Protein AF-A0A919PGX0-F1 (afdb_monomer_lite)

pLDDT: mean 88.22, std 12.88, range [25.83, 98.38]

Structure (mmCIF, N/CA/C/O backbone):
data_AF-A0A919PGX0-F1
#
_entry.id   AF-A0A919PGX0-F1
#
loop_
_atom_site.group_PDB
_atom_site.id
_atom_site.type_symbol
_atom_site.label_atom_id
_atom_site.label_alt_id
_atom_site.label_comp_id
_atom_site.label_asym_id
_atom_site.label_entity_id
_atom_site.label_seq_id
_atom_site.pdbx_PDB_ins_code
_atom_site.Cartn_x
_atom_site.Cartn_y
_atom_site.Cartn_z
_atom_site.occupancy
_atom_site.B_iso_or_equiv
_atom_site.auth_seq_id
_atom_site.auth_comp_id
_atom_site.auth_asym_id
_atom_site.auth_atom_id
_atom_site.pdbx_PDB_model_num
ATOM 1 N N . MET A 1 1 ? -32.529 -0.484 -15.963 1.00 31.83 1 MET A N 1
ATOM 2 C CA . MET A 1 1 ? -31.377 -0.863 -16.805 1.00 31.83 1 MET A CA 1
ATOM 3 C C . MET A 1 1 ? -30.177 -0.976 -15.888 1.00 31.83 1 MET A C 1
ATOM 5 O O . MET A 1 1 ? -29.692 0.028 -15.389 1.00 31.83 1 MET A O 1
ATOM 9 N N . THR A 1 2 ? -29.833 -2.206 -15.532 1.00 25.83 2 THR A N 1
ATOM 10 C CA . THR A 1 2 ? -28.800 -2.565 -14.558 1.00 25.83 2 THR A CA 1
ATOM 11 C C . THR A 1 2 ? -27.421 -2.481 -15.206 1.00 25.83 2 THR A C 1
ATOM 13 O O . THR A 1 2 ? -27.105 -3.252 -16.105 1.00 25.83 2 THR A O 1
ATOM 16 N N . SER A 1 3 ? -26.610 -1.529 -14.748 1.00 29.03 3 SER A N 1
ATOM 17 C CA . SER A 1 3 ? -25.175 -1.449 -15.028 1.00 29.03 3 SER A CA 1
ATOM 18 C C . SER A 1 3 ? -24.449 -2.485 -14.161 1.00 29.03 3 SER A C 1
ATOM 20 O O . SER A 1 3 ? -24.022 -2.181 -13.050 1.00 29.03 3 SER A O 1
ATOM 22 N N . THR A 1 4 ? -24.362 -3.726 -14.640 1.00 32.69 4 THR A N 1
ATOM 23 C CA . THR A 1 4 ? -23.715 -4.859 -13.948 1.00 32.69 4 THR A CA 1
ATOM 24 C C . THR A 1 4 ? -22.540 -5.416 -14.750 1.00 32.69 4 THR A C 1
ATOM 26 O O . THR A 1 4 ? -22.470 -6.610 -15.015 1.00 32.69 4 THR A O 1
ATOM 29 N N . GLY A 1 5 ? -21.607 -4.558 -15.150 1.00 30.83 5 GLY A N 1
ATOM 30 C CA . GLY A 1 5 ? -20.328 -4.984 -15.715 1.00 30.83 5 GLY A CA 1
ATOM 31 C C . GLY A 1 5 ? -19.249 -4.006 -15.279 1.00 30.83 5 GLY A C 1
ATOM 32 O O . GLY A 1 5 ? -19.377 -2.830 -15.593 1.00 30.83 5 GLY A O 1
ATOM 33 N N . ASN A 1 6 ? -18.263 -4.495 -14.516 1.00 30.14 6 ASN A N 1
ATOM 34 C CA . ASN A 1 6 ? -17.008 -3.854 -14.055 1.00 30.14 6 ASN A CA 1
ATOM 35 C C . ASN A 1 6 ? -16.805 -3.732 -12.532 1.00 30.14 6 ASN A C 1
ATOM 37 O O . ASN A 1 6 ? -15.704 -3.393 -12.110 1.00 30.14 6 ASN A O 1
ATOM 41 N N . LEU A 1 7 ? -17.787 -4.050 -11.677 1.00 36.88 7 LEU A N 1
ATOM 42 C CA . LEU A 1 7 ? -17.619 -3.884 -10.218 1.00 36.88 7 LEU A CA 1
ATOM 43 C C . LEU A 1 7 ? -16.937 -5.063 -9.489 1.00 36.88 7 LEU A C 1
ATOM 45 O O . LEU A 1 7 ? -16.476 -4.870 -8.369 1.00 36.88 7 LEU A O 1
ATOM 49 N N . GLN A 1 8 ? -16.822 -6.256 -10.090 1.00 38.72 8 GLN A N 1
ATOM 50 C CA . GLN A 1 8 ? -16.279 -7.441 -9.393 1.00 38.72 8 GLN A CA 1
ATOM 51 C C . GLN A 1 8 ? -14.743 -7.548 -9.393 1.00 38.72 8 GLN A C 1
ATOM 53 O O . GLN A 1 8 ? -14.177 -8.001 -8.402 1.00 38.72 8 GLN A O 1
ATOM 58 N N . ALA A 1 9 ? -14.036 -7.032 -10.406 1.00 37.19 9 ALA A N 1
ATOM 59 C CA . ALA A 1 9 ? -12.563 -7.069 -10.435 1.00 37.19 9 ALA A CA 1
ATOM 60 C C . ALA A 1 9 ? -11.899 -6.249 -9.298 1.00 37.19 9 ALA A C 1
ATOM 62 O O . ALA A 1 9 ? -10.735 -6.476 -8.944 1.00 37.19 9 ALA A O 1
ATOM 63 N N . ASN A 1 10 ? -12.663 -5.339 -8.681 1.00 49.38 10 ASN A N 1
ATOM 64 C CA . ASN A 1 10 ? -12.258 -4.459 -7.580 1.00 49.38 10 ASN A CA 1
ATOM 65 C C . ASN A 1 10 ? -12.916 -4.814 -6.242 1.00 49.38 10 ASN A C 1
ATOM 67 O O . ASN A 1 10 ? -12.971 -3.982 -5.337 1.00 49.38 10 ASN A O 1
ATOM 71 N N . ASP A 1 11 ? -13.418 -6.037 -6.096 1.00 54.59 11 ASP A N 1
ATOM 72 C CA . ASP A 1 11 ? -13.902 -6.490 -4.805 1.00 54.59 11 ASP A CA 1
ATOM 73 C C . ASP A 1 11 ? -12.719 -6.851 -3.888 1.00 54.59 11 ASP A C 1
ATOM 75 O O . ASP A 1 11 ? -11.957 -7.786 -4.153 1.00 54.59 11 ASP A O 1
ATOM 79 N N . TYR A 1 12 ? -12.520 -6.048 -2.841 1.00 60.78 12 TYR A N 1
ATOM 80 C CA . TYR A 1 12 ? -11.488 -6.228 -1.807 1.00 60.78 12 TYR A CA 1
ATOM 81 C C . TYR A 1 12 ? -12.102 -6.561 -0.445 1.00 60.78 12 TYR A C 1
ATOM 83 O O . TYR A 1 12 ? -11.511 -6.307 0.605 1.00 60.78 12 TYR A O 1
ATOM 91 N N . ARG A 1 13 ? -13.327 -7.099 -0.448 1.00 60.03 13 ARG A N 1
ATOM 92 C CA . ARG A 1 13 ? -14.057 -7.452 0.773 1.00 60.03 13 ARG A CA 1
ATOM 93 C C . ARG A 1 13 ? -13.411 -8.580 1.573 1.00 60.03 13 ARG A C 1
ATOM 95 O O . ARG A 1 13 ? -13.705 -8.701 2.757 1.00 60.03 13 ARG A O 1
ATOM 102 N N . TYR A 1 14 ? -12.564 -9.391 0.944 1.00 66.12 14 TYR A N 1
ATOM 103 C CA . TYR A 1 14 ? -11.980 -10.592 1.531 1.00 66.12 14 TYR A CA 1
ATOM 104 C C . TYR A 1 14 ? -10.540 -10.814 1.063 1.00 66.12 14 TYR A C 1
ATOM 106 O O . TYR A 1 14 ? -10.094 -10.268 0.049 1.00 66.12 14 TYR A O 1
ATOM 114 N N . LYS A 1 15 ? -9.800 -11.621 1.833 1.00 75.75 15 LYS A N 1
ATOM 115 C CA . LYS A 1 15 ? -8.461 -12.068 1.453 1.00 75.75 15 LYS A CA 1
ATOM 116 C C . LYS A 1 15 ? -8.641 -13.019 0.281 1.00 75.75 15 LYS A C 1
ATOM 118 O O . LYS A 1 15 ? -9.359 -14.006 0.419 1.00 75.75 15 LYS A O 1
ATOM 123 N N . ARG A 1 16 ? -8.037 -12.686 -0.857 1.00 77.69 16 ARG A N 1
ATOM 124 C CA . ARG A 1 16 ? -8.241 -13.444 -2.092 1.00 77.69 16 ARG A CA 1
ATOM 125 C C . ARG A 1 16 ? -7.655 -14.839 -1.986 1.00 77.69 16 ARG A C 1
ATOM 127 O O . ARG A 1 16 ? -6.567 -15.019 -1.431 1.00 77.69 16 ARG A O 1
ATOM 134 N N . ASP A 1 17 ? -8.382 -15.798 -2.538 1.00 80.88 17 ASP A N 1
ATOM 135 C CA . ASP A 1 17 ? -7.877 -17.150 -2.702 1.00 80.88 17 ASP A CA 1
ATOM 136 C C . ASP A 1 17 ? -6.850 -17.157 -3.838 1.00 80.88 17 ASP A C 1
ATOM 138 O O . ASP A 1 17 ? -6.977 -16.446 -4.836 1.00 80.88 17 ASP A O 1
ATOM 142 N N . ILE A 1 18 ? -5.813 -17.976 -3.701 1.00 82.00 18 ILE A N 1
ATOM 143 C CA . ILE A 1 18 ? -4.753 -18.110 -4.705 1.00 82.00 18 ILE A CA 1
ATOM 144 C C . ILE A 1 18 ? -5.340 -18.512 -6.066 1.00 82.00 18 ILE A C 1
ATOM 146 O O . ILE A 1 18 ? -4.848 -18.073 -7.104 1.00 82.00 18 ILE A O 1
ATOM 150 N N . SER A 1 19 ? -6.420 -19.298 -6.075 1.00 83.25 19 SER A N 1
ATOM 151 C CA . SER A 1 19 ? -7.135 -19.718 -7.286 1.00 83.25 19 SER A CA 1
ATOM 152 C C . SER A 1 19 ? -7.795 -18.568 -8.065 1.00 83.25 19 SER A C 1
ATOM 154 O O . SER A 1 19 ? -8.061 -18.711 -9.265 1.00 83.25 19 SER A O 1
ATOM 156 N N . GLU A 1 20 ? -8.012 -17.417 -7.423 1.00 85.81 20 GLU A N 1
ATOM 157 C CA . GLU A 1 20 ? -8.546 -16.194 -8.038 1.00 85.81 20 GLU A CA 1
ATOM 158 C C . GLU A 1 20 ? -7.449 -15.346 -8.703 1.00 85.81 20 GLU A C 1
ATOM 160 O O . GLU A 1 20 ? -7.749 -14.365 -9.392 1.00 85.81 20 GLU A O 1
ATOM 165 N N . LEU A 1 21 ? -6.174 -15.702 -8.507 1.00 89.44 21 LEU A N 1
ATOM 166 C CA . LEU A 1 21 ? -5.031 -14.912 -8.948 1.00 89.44 21 LEU A CA 1
ATOM 167 C C . LEU A 1 21 ? -4.332 -15.560 -10.148 1.00 89.44 21 LEU A C 1
ATOM 169 O O . LEU A 1 21 ? -3.995 -16.744 -10.150 1.00 89.44 21 LEU A O 1
ATOM 173 N N . ARG A 1 22 ? -4.061 -14.761 -11.182 1.00 92.06 22 ARG A N 1
ATOM 174 C CA . ARG A 1 22 ? -3.218 -15.145 -12.321 1.00 92.06 22 ARG A CA 1
ATOM 175 C C . ARG A 1 22 ? -2.069 -14.170 -12.439 1.00 92.06 22 ARG A C 1
ATOM 177 O O . ARG A 1 22 ? -2.285 -12.964 -12.484 1.00 92.06 22 ARG A O 1
ATOM 184 N N . TYR A 1 23 ? -0.863 -14.702 -12.548 1.00 95.31 23 TYR A N 1
ATOM 185 C CA . TYR A 1 23 ? 0.336 -13.897 -12.693 1.00 95.31 23 TYR A CA 1
ATOM 186 C C . TYR A 1 23 ? 1.000 -14.232 -14.013 1.00 95.31 23 TYR A C 1
ATOM 188 O O . TYR A 1 23 ? 1.214 -15.405 -14.337 1.00 95.31 23 TYR A O 1
ATOM 196 N N . PHE A 1 24 ? 1.385 -13.186 -14.725 1.00 97.44 24 PHE A N 1
ATOM 197 C CA . PHE A 1 24 ? 2.176 -13.282 -15.933 1.00 97.44 24 PHE A CA 1
ATOM 198 C C . PHE A 1 24 ? 3.424 -12.420 -15.839 1.00 97.44 24 PHE A C 1
ATOM 200 O O . PHE A 1 24 ? 3.463 -11.426 -15.109 1.00 97.44 24 PHE A O 1
ATOM 207 N N . TYR A 1 25 ? 4.429 -12.777 -16.629 1.00 97.94 25 TYR A N 1
ATOM 208 C CA . TYR A 1 25 ? 5.495 -11.854 -16.981 1.00 97.94 25 TYR A CA 1
ATOM 209 C C . TYR A 1 25 ? 5.671 -11.764 -18.488 1.00 97.94 25 TYR A C 1
ATOM 211 O O . TYR A 1 25 ? 5.549 -12.762 -19.196 1.00 97.94 25 TYR A O 1
ATOM 219 N N . VAL A 1 26 ? 6.005 -10.566 -18.953 1.00 98.38 26 VAL A N 1
ATOM 220 C CA . VAL A 1 26 ? 6.315 -10.268 -20.348 1.00 98.38 26 VAL A CA 1
ATOM 221 C C . VAL A 1 26 ? 7.691 -9.621 -20.389 1.00 98.38 26 VAL A C 1
ATOM 223 O O . VAL A 1 26 ? 7.923 -8.594 -19.750 1.00 98.38 26 VAL A O 1
ATOM 226 N N . LEU A 1 27 ? 8.606 -10.214 -21.153 1.00 98.06 27 LEU A N 1
ATOM 227 C CA . LEU A 1 27 ? 9.920 -9.626 -21.386 1.00 98.06 27 LEU A CA 1
ATOM 228 C C . LEU A 1 27 ? 9.863 -8.676 -22.577 1.00 98.06 27 LEU A C 1
ATOM 230 O O . LEU A 1 27 ? 9.416 -9.076 -23.650 1.00 98.06 27 LEU A O 1
ATOM 234 N N . ASN A 1 28 ? 10.349 -7.445 -22.405 1.00 97.06 28 ASN A N 1
ATOM 235 C CA . ASN A 1 28 ? 10.440 -6.495 -23.512 1.00 97.06 28 ASN A CA 1
ATOM 236 C C . ASN A 1 28 ? 11.477 -7.001 -24.542 1.00 97.06 28 ASN A C 1
ATOM 238 O O . ASN A 1 28 ? 12.668 -7.072 -24.214 1.00 97.06 28 ASN A O 1
ATOM 242 N N . PRO A 1 29 ? 11.085 -7.338 -25.785 1.00 95.31 29 PRO A N 1
ATOM 243 C CA . PRO A 1 29 ? 12.020 -7.855 -26.783 1.00 95.31 29 PRO A CA 1
ATOM 244 C C . PRO A 1 29 ? 13.051 -6.812 -27.240 1.00 95.31 29 PRO A C 1
ATOM 246 O O . PRO A 1 29 ? 14.134 -7.189 -27.683 1.00 95.31 29 PRO A O 1
ATOM 249 N N . ALA A 1 30 ? 12.747 -5.516 -27.116 1.00 93.94 30 ALA A N 1
ATOM 250 C CA . ALA A 1 30 ? 13.658 -4.430 -27.475 1.00 93.94 30 ALA A CA 1
ATOM 251 C C . ALA A 1 30 ? 14.706 -4.142 -26.388 1.00 93.94 30 ALA A C 1
ATOM 253 O O . ALA A 1 30 ? 15.673 -3.420 -26.631 1.00 93.94 30 ALA A O 1
ATOM 254 N N . SER A 1 31 ? 14.528 -4.689 -25.183 1.00 94.56 31 SER A N 1
ATOM 255 C CA . SER A 1 31 ? 15.415 -4.396 -24.065 1.00 94.56 31 SER A CA 1
ATOM 256 C C . SER A 1 31 ? 16.625 -5.333 -24.037 1.00 94.56 31 SER A C 1
ATOM 258 O O . SER A 1 31 ? 16.461 -6.554 -23.928 1.00 94.56 31 SER A O 1
ATOM 260 N N . PRO A 1 32 ? 17.863 -4.799 -24.032 1.00 93.75 32 PRO A N 1
ATOM 261 C CA . PRO A 1 32 ? 19.069 -5.623 -23.941 1.00 93.75 32 PRO A CA 1
ATOM 262 C C . PRO A 1 32 ? 19.216 -6.300 -22.567 1.00 93.75 32 PRO A C 1
ATOM 264 O O . PRO A 1 32 ? 20.024 -7.214 -22.402 1.00 93.75 32 PRO A O 1
ATOM 267 N N . HIS A 1 33 ? 18.427 -5.881 -21.573 1.00 95.38 33 HIS A N 1
ATOM 268 C CA . HIS A 1 33 ? 18.510 -6.362 -20.196 1.00 95.38 33 HIS A CA 1
ATOM 269 C C . HIS A 1 33 ? 17.488 -7.464 -19.868 1.00 95.38 33 HIS A C 1
ATOM 271 O O . HIS A 1 33 ? 17.518 -8.006 -18.763 1.00 95.38 33 HIS A O 1
ATOM 277 N N . SER A 1 34 ? 16.625 -7.857 -20.812 1.00 95.44 34 SER A N 1
ATOM 278 C CA . SER A 1 34 ? 15.526 -8.810 -20.578 1.00 95.44 34 SER A CA 1
ATOM 279 C C . SER A 1 34 ? 15.962 -10.157 -20.013 1.00 95.44 34 SER A C 1
ATOM 281 O O . SER A 1 34 ? 15.404 -10.628 -19.022 1.00 95.44 34 SER A O 1
ATOM 283 N N . GLY A 1 35 ? 17.005 -10.768 -20.582 1.00 95.56 35 GLY A N 1
ATOM 284 C CA . GLY A 1 35 ? 17.501 -12.056 -20.090 1.00 95.56 35 GLY A CA 1
ATOM 285 C C . GLY A 1 35 ? 18.073 -11.980 -18.671 1.00 95.56 35 GLY A C 1
ATOM 286 O O . GLY A 1 35 ? 17.979 -12.946 -17.916 1.00 95.56 35 GLY A O 1
ATOM 287 N N . TRP A 1 36 ? 18.661 -10.842 -18.298 1.00 95.44 36 TRP A N 1
ATOM 288 C CA . TRP A 1 36 ? 19.176 -10.614 -16.950 1.00 95.44 36 TRP A CA 1
ATOM 289 C C . TRP A 1 36 ? 18.045 -10.351 -15.955 1.00 95.44 36 TRP A C 1
ATOM 291 O O . TRP A 1 36 ? 17.977 -11.039 -14.940 1.00 95.44 36 TRP A O 1
ATOM 301 N N . ALA A 1 37 ? 17.129 -9.433 -16.269 1.00 95.31 37 ALA A N 1
ATOM 302 C CA . ALA A 1 37 ? 16.007 -9.105 -15.394 1.00 95.31 37 ALA A CA 1
ATOM 303 C C . ALA A 1 37 ? 15.131 -10.334 -15.128 1.00 95.31 37 ALA A C 1
ATOM 305 O O . ALA A 1 37 ? 14.659 -10.519 -14.007 1.00 95.31 37 ALA A O 1
ATOM 306 N N . LEU A 1 38 ? 14.985 -11.231 -16.114 1.00 97.12 38 LEU A N 1
ATOM 307 C CA . LEU A 1 38 ? 14.336 -12.520 -15.895 1.00 97.12 38 LEU A CA 1
ATOM 308 C C . LEU A 1 38 ? 14.983 -13.296 -14.736 1.00 97.12 38 LEU A C 1
ATOM 310 O O . LEU A 1 38 ? 14.277 -13.774 -13.853 1.00 97.12 38 LEU A O 1
ATOM 314 N N . ARG A 1 39 ? 16.313 -13.431 -14.741 1.00 97.00 39 ARG A N 1
ATOM 315 C CA . ARG A 1 39 ? 17.053 -14.263 -13.778 1.00 97.00 39 ARG A CA 1
ATOM 316 C C . ARG A 1 39 ? 17.213 -13.616 -12.407 1.00 97.00 39 ARG A C 1
ATOM 318 O O . ARG A 1 39 ? 17.105 -14.324 -11.409 1.00 97.00 39 ARG A O 1
ATOM 325 N N . GLU A 1 40 ? 17.460 -12.309 -12.368 1.00 95.69 40 GLU A N 1
ATOM 326 C CA . GLU A 1 40 ? 17.861 -11.598 -11.144 1.00 95.69 40 GLU A CA 1
ATOM 327 C C . GLU A 1 40 ? 16.723 -10.812 -10.477 1.00 95.69 40 GLU A C 1
ATOM 329 O O . GLU A 1 40 ? 16.809 -10.511 -9.290 1.00 95.69 40 GLU A O 1
ATOM 334 N N . ILE A 1 41 ? 15.642 -10.499 -11.200 1.00 95.38 41 ILE A N 1
ATOM 335 C CA . ILE A 1 41 ? 14.517 -9.707 -10.672 1.00 95.38 41 ILE A CA 1
ATOM 336 C C . ILE A 1 41 ? 13.230 -10.536 -10.665 1.00 95.38 41 ILE A C 1
ATOM 338 O O . ILE A 1 41 ? 12.640 -10.789 -9.617 1.00 95.38 41 ILE A O 1
ATOM 342 N N . ILE A 1 42 ? 12.805 -10.999 -11.839 1.00 96.06 42 ILE A N 1
ATOM 343 C CA . ILE A 1 42 ? 11.487 -11.605 -12.056 1.00 96.06 42 ILE A CA 1
ATOM 344 C C . ILE A 1 42 ? 11.401 -12.992 -11.401 1.00 96.06 42 ILE A C 1
ATOM 346 O O . ILE A 1 42 ? 10.545 -13.235 -10.551 1.00 96.06 42 ILE A O 1
ATOM 350 N N . GLN A 1 43 ? 12.302 -13.916 -11.750 1.00 96.31 43 GLN A N 1
ATOM 351 C CA . GLN A 1 43 ? 12.275 -15.278 -11.209 1.00 96.31 43 GLN A CA 1
ATOM 352 C C . GLN A 1 43 ? 12.472 -15.340 -9.685 1.00 96.31 43 GLN A C 1
ATOM 354 O O . GLN A 1 43 ? 11.759 -16.119 -9.050 1.00 96.31 43 GLN A O 1
ATOM 359 N N . PRO A 1 44 ? 13.389 -14.575 -9.056 1.00 97.00 44 PRO A N 1
ATOM 360 C CA . PRO A 1 44 ? 13.509 -14.570 -7.601 1.00 97.00 44 PRO A CA 1
ATOM 361 C C . PRO A 1 44 ? 12.241 -14.060 -6.908 1.00 97.00 44 PRO A C 1
ATOM 363 O O . PRO A 1 44 ? 11.785 -14.706 -5.965 1.00 97.00 44 PRO A O 1
ATOM 366 N N . ALA A 1 45 ? 11.617 -12.990 -7.418 1.00 94.75 45 ALA A N 1
ATOM 367 C CA . ALA A 1 45 ? 10.347 -12.487 -6.892 1.00 94.75 45 ALA A CA 1
ATOM 368 C C . ALA A 1 45 ? 9.246 -13.553 -6.956 1.00 94.75 45 ALA A C 1
ATOM 370 O O . ALA A 1 45 ? 8.509 -13.762 -5.993 1.00 94.75 45 ALA A O 1
ATOM 371 N N . PHE A 1 46 ? 9.168 -14.286 -8.068 1.00 94.25 46 PHE A N 1
ATOM 372 C CA . PHE A 1 46 ? 8.165 -15.335 -8.252 1.00 94.25 46 PHE A CA 1
ATOM 373 C C . PHE A 1 46 ? 8.440 -16.578 -7.411 1.00 94.25 46 PHE A C 1
ATOM 375 O O . PHE A 1 46 ? 7.496 -17.189 -6.917 1.00 94.25 46 PHE A O 1
ATOM 382 N N . ARG A 1 47 ? 9.711 -16.932 -7.181 1.00 95.38 47 ARG A N 1
ATOM 383 C CA . ARG A 1 47 ? 10.069 -17.986 -6.219 1.00 95.38 47 ARG A CA 1
ATOM 384 C C . ARG A 1 47 ? 9.620 -17.622 -4.807 1.00 95.38 47 ARG A C 1
ATOM 386 O O . ARG A 1 47 ? 9.081 -18.485 -4.122 1.00 95.38 47 ARG A O 1
ATOM 393 N N . ALA A 1 48 ? 9.800 -16.366 -4.394 1.00 91.69 48 ALA A N 1
ATOM 394 C CA . ALA A 1 48 ? 9.323 -15.887 -3.099 1.00 91.69 48 ALA A CA 1
ATOM 395 C C . ALA A 1 48 ? 7.785 -15.924 -3.008 1.00 91.69 48 ALA A C 1
ATOM 397 O O . ALA A 1 48 ? 7.248 -16.485 -2.056 1.00 91.69 48 ALA A O 1
ATOM 398 N N . LEU A 1 49 ? 7.074 -15.429 -4.032 1.00 90.19 49 LEU A N 1
ATOM 399 C CA . LEU A 1 49 ? 5.606 -15.505 -4.103 1.00 90.19 49 LEU A CA 1
ATOM 400 C C . LEU A 1 49 ? 5.086 -16.945 -4.045 1.00 90.19 49 LEU A C 1
ATOM 402 O O . LEU A 1 49 ? 4.106 -17.219 -3.358 1.00 90.19 49 LEU A O 1
ATOM 406 N N . HIS A 1 50 ? 5.739 -17.871 -4.745 1.00 91.25 50 HIS A N 1
ATOM 407 C CA . HIS A 1 50 ? 5.366 -19.280 -4.714 1.00 91.25 50 HIS A CA 1
ATOM 408 C C . HIS A 1 50 ? 5.607 -19.906 -3.337 1.00 91.25 50 HIS A C 1
ATOM 410 O O . HIS A 1 50 ? 4.751 -20.626 -2.833 1.00 91.25 50 HIS A O 1
ATOM 416 N N . ALA A 1 51 ? 6.752 -19.620 -2.715 1.00 89.25 51 ALA A N 1
ATOM 417 C CA . ALA A 1 51 ? 7.095 -20.166 -1.406 1.00 89.25 51 ALA A CA 1
ATOM 418 C C . ALA A 1 51 ? 6.151 -19.676 -0.295 1.00 89.25 51 ALA A C 1
ATOM 420 O O . ALA A 1 51 ? 5.803 -20.458 0.585 1.00 89.25 51 ALA A O 1
ATOM 421 N N . GLU A 1 52 ? 5.737 -18.405 -0.334 1.00 86.06 52 GLU A N 1
ATOM 422 C CA . GLU A 1 52 ? 4.905 -17.803 0.718 1.00 86.06 52 GLU A CA 1
ATOM 423 C C . GLU A 1 52 ? 3.399 -17.965 0.455 1.00 86.06 52 GLU A C 1
ATOM 425 O O . GLU A 1 52 ? 2.633 -18.202 1.387 1.00 86.06 52 GLU A O 1
ATOM 430 N N . TYR A 1 53 ? 2.971 -17.885 -0.808 1.00 84.88 53 TYR A N 1
ATOM 431 C CA . TYR A 1 53 ? 1.555 -17.846 -1.186 1.00 84.88 53 TYR A CA 1
ATOM 432 C C . TYR A 1 53 ? 1.151 -18.933 -2.181 1.00 84.88 53 TYR A C 1
ATOM 434 O O . TYR A 1 53 ? 0.042 -18.886 -2.687 1.00 84.88 53 TYR A O 1
ATOM 442 N N . GLY A 1 54 ? 2.016 -19.878 -2.554 1.00 87.94 54 GLY A N 1
ATOM 443 C CA . GLY A 1 54 ? 1.670 -20.924 -3.530 1.00 87.94 54 GLY A CA 1
ATOM 444 C C . GLY A 1 54 ? 1.343 -20.405 -4.938 1.00 87.94 54 GLY A C 1
ATOM 445 O O . GLY A 1 54 ? 0.860 -21.162 -5.778 1.00 87.94 54 GLY A O 1
ATOM 446 N N . VAL A 1 55 ? 1.608 -19.126 -5.219 1.00 88.94 55 VAL A N 1
ATOM 447 C CA . VAL A 1 55 ? 1.308 -18.481 -6.499 1.00 88.94 55 VAL A CA 1
ATOM 448 C C . VAL A 1 55 ? 2.151 -19.091 -7.618 1.00 88.94 55 VAL A C 1
ATOM 450 O O . VAL A 1 55 ? 3.352 -19.314 -7.465 1.00 88.94 55 VAL A O 1
ATOM 453 N N . THR A 1 56 ? 1.531 -19.329 -8.773 1.00 89.62 56 THR A N 1
ATOM 454 C CA . THR A 1 56 ? 2.225 -19.731 -10.002 1.00 89.62 56 THR A CA 1
ATOM 455 C C . THR A 1 56 ? 2.241 -18.590 -11.004 1.00 89.62 56 THR A C 1
ATOM 457 O O . THR A 1 56 ? 1.211 -17.952 -11.226 1.00 89.62 56 THR A O 1
ATOM 460 N N . VAL A 1 57 ? 3.386 -18.377 -11.651 1.00 93.56 57 VAL A N 1
ATOM 461 C CA . VAL A 1 57 ? 3.566 -17.305 -12.631 1.00 93.56 57 VAL A CA 1
ATOM 462 C C . VAL A 1 57 ? 3.947 -17.878 -13.990 1.00 93.56 57 VAL A C 1
ATOM 464 O O . VAL A 1 57 ? 4.818 -18.745 -14.075 1.00 93.56 57 VAL A O 1
ATOM 467 N N . GLN A 1 58 ? 3.292 -17.405 -15.048 1.00 95.50 58 GLN A N 1
ATOM 468 C CA . GLN A 1 58 ? 3.452 -17.921 -16.409 1.00 95.50 58 GLN A CA 1
ATOM 469 C C . GLN A 1 58 ? 4.109 -16.877 -17.328 1.00 95.50 58 GLN A C 1
ATOM 471 O O . GLN A 1 58 ? 3.862 -15.682 -17.171 1.00 95.50 58 GLN A O 1
ATOM 476 N N . PRO A 1 59 ? 4.951 -17.282 -18.294 1.00 97.25 59 PRO A N 1
ATOM 477 C CA . PRO A 1 59 ? 5.361 -16.371 -19.355 1.00 97.25 59 PRO A CA 1
ATOM 478 C C . PRO A 1 59 ? 4.155 -15.991 -20.220 1.00 97.25 59 PRO A C 1
ATOM 480 O O . PRO A 1 59 ? 3.306 -16.833 -20.510 1.00 97.25 59 PRO A O 1
ATOM 483 N N . LEU A 1 60 ? 4.125 -14.742 -20.670 1.00 97.69 60 LEU A N 1
ATOM 484 C CA . LEU A 1 60 ? 3.226 -14.239 -21.701 1.00 97.69 60 LEU A CA 1
ATOM 485 C C . LEU A 1 60 ? 4.084 -13.613 -22.808 1.00 97.69 60 LEU A C 1
ATOM 487 O O . LEU A 1 60 ? 5.015 -12.854 -22.519 1.00 97.69 60 LEU A O 1
ATOM 491 N N . ALA A 1 61 ? 3.834 -13.982 -24.066 1.00 97.31 61 ALA A N 1
ATOM 492 C CA . ALA A 1 61 ? 4.618 -13.457 -25.177 1.00 97.31 61 ALA A CA 1
ATOM 493 C C . ALA A 1 61 ? 4.294 -11.974 -25.411 1.00 97.31 61 ALA A C 1
ATOM 495 O O . ALA A 1 61 ? 3.177 -11.520 -25.178 1.00 97.31 61 ALA A O 1
ATOM 496 N N . TYR A 1 62 ? 5.279 -11.204 -25.875 1.00 96.69 62 TYR A N 1
ATOM 497 C CA . TYR A 1 62 ? 5.047 -9.811 -26.247 1.00 96.69 62 TYR A CA 1
ATOM 498 C C . TYR A 1 62 ? 4.028 -9.729 -27.391 1.00 96.69 62 TYR A C 1
ATOM 500 O O . TYR A 1 62 ? 4.197 -10.396 -28.411 1.00 96.69 62 TYR A O 1
ATOM 508 N N . GLY A 1 63 ? 3.005 -8.890 -27.225 1.00 95.38 63 GLY A N 1
ATOM 509 C CA . GLY A 1 63 ? 1.888 -8.751 -28.162 1.00 95.38 63 GLY A CA 1
ATOM 510 C C . GLY A 1 63 ? 0.663 -9.595 -27.801 1.00 95.38 63 GLY A C 1
ATOM 511 O O . GLY A 1 63 ? -0.434 -9.263 -28.247 1.00 95.38 63 GLY A O 1
ATOM 512 N N . ASP A 1 64 ? 0.815 -10.612 -26.948 1.00 97.62 64 ASP A N 1
ATOM 513 C CA . ASP A 1 64 ? -0.314 -11.379 -26.425 1.00 97.62 64 ASP A CA 1
ATOM 514 C C . ASP A 1 64 ? -0.926 -10.671 -25.214 1.00 97.62 64 ASP A C 1
ATOM 516 O O . ASP A 1 64 ? -0.225 -10.096 -24.382 1.00 97.62 64 ASP A O 1
ATOM 520 N N . VAL A 1 65 ? -2.248 -10.756 -25.071 1.00 96.50 65 VAL A N 1
ATOM 521 C CA . VAL A 1 65 ? -2.963 -10.255 -23.892 1.00 96.50 65 VAL A CA 1
ATOM 522 C C . VAL A 1 65 ? -3.636 -11.413 -23.155 1.00 96.50 65 VAL A C 1
ATOM 524 O O . VAL A 1 65 ? -4.133 -12.343 -23.798 1.00 96.50 65 VAL A O 1
ATOM 527 N N . PRO A 1 66 ? -3.654 -11.408 -21.812 1.00 93.94 66 PRO A N 1
ATOM 528 C CA . PRO A 1 66 ? -4.300 -12.471 -21.061 1.00 93.94 66 PRO A CA 1
ATOM 529 C C . PRO A 1 66 ? -5.822 -12.397 -21.232 1.00 93.94 66 PRO A C 1
ATOM 531 O O . PRO A 1 66 ? -6.409 -11.320 -21.316 1.00 93.94 66 PRO A O 1
ATOM 534 N N . GLU A 1 67 ? -6.483 -13.554 -21.227 1.00 90.12 67 GLU A N 1
ATOM 535 C CA . GLU A 1 67 ? -7.947 -13.601 -21.209 1.00 90.12 67 GLU A CA 1
ATOM 536 C C . GLU A 1 67 ? -8.505 -12.912 -19.956 1.00 90.12 67 GLU A C 1
ATOM 538 O O . GLU A 1 67 ? -8.084 -13.203 -18.827 1.00 90.12 67 GLU A O 1
ATOM 543 N N . HIS A 1 68 ? -9.493 -12.037 -20.159 1.00 84.25 68 HIS A N 1
ATOM 544 C CA . HIS A 1 68 ? -10.204 -11.372 -19.075 1.00 84.25 68 HIS A CA 1
ATOM 545 C C . HIS A 1 68 ? -10.961 -12.389 -18.208 1.00 84.25 68 HIS A C 1
ATOM 547 O O . HIS A 1 68 ? -11.652 -13.272 -18.717 1.00 84.25 68 HIS A O 1
ATOM 553 N N . ARG A 1 69 ? -10.877 -12.233 -16.883 1.00 77.44 69 ARG A N 1
ATOM 554 C CA . ARG A 1 69 ? -11.682 -12.988 -15.915 1.00 77.44 69 ARG A CA 1
ATOM 555 C C . ARG A 1 69 ? -12.434 -12.006 -15.030 1.00 77.44 69 ARG A C 1
ATOM 557 O O . ARG A 1 69 ? -11.807 -11.263 -14.284 1.00 77.44 69 ARG A O 1
ATOM 564 N N . ALA A 1 70 ? -13.763 -12.047 -15.093 1.00 74.12 70 ALA A N 1
ATOM 565 C CA . ALA A 1 70 ? -14.621 -11.147 -14.323 1.00 74.12 70 ALA A CA 1
ATOM 566 C C . ALA A 1 70 ? -14.477 -11.338 -12.799 1.00 74.12 70 ALA A C 1
ATOM 568 O O . ALA A 1 70 ? -14.561 -10.368 -12.049 1.00 74.12 70 ALA A O 1
ATOM 569 N N . ASP A 1 71 ? -14.196 -12.573 -12.369 1.00 75.12 71 ASP A N 1
ATOM 570 C CA . ASP A 1 71 ? -14.172 -12.985 -10.958 1.00 75.12 71 ASP A CA 1
ATOM 571 C C . ASP A 1 71 ? -12.750 -13.164 -10.392 1.00 75.12 71 ASP A C 1
ATOM 573 O O . ASP A 1 71 ? -12.556 -13.853 -9.396 1.00 75.12 71 ASP A O 1
ATOM 577 N N . GLY A 1 72 ? -11.720 -12.610 -11.040 1.00 81.88 72 GLY A N 1
ATOM 578 C CA . GLY A 1 72 ? -10.329 -12.794 -10.612 1.00 81.88 72 GLY A CA 1
ATOM 579 C C . GLY A 1 72 ? -9.479 -11.540 -10.751 1.00 81.88 72 GLY A C 1
ATOM 580 O O . GLY A 1 72 ? -9.948 -10.488 -11.182 1.00 81.88 72 GLY A O 1
ATOM 581 N N . VAL A 1 73 ? -8.201 -11.645 -10.381 1.00 86.81 73 VAL A N 1
ATOM 582 C CA . VAL A 1 73 ? -7.196 -10.633 -10.728 1.00 86.81 73 VAL A CA 1
ATOM 583 C C . VAL A 1 73 ? -6.099 -11.240 -11.572 1.00 86.81 73 VAL A C 1
ATOM 585 O O . VAL A 1 73 ? -5.468 -12.232 -11.210 1.00 86.81 73 VAL A O 1
ATOM 588 N N . THR A 1 74 ? -5.862 -10.578 -12.697 1.00 91.88 74 THR A N 1
ATOM 589 C CA . THR A 1 74 ? -4.707 -10.812 -13.546 1.00 91.88 74 THR A CA 1
ATOM 590 C C . THR A 1 74 ? -3.666 -9.748 -13.239 1.00 91.88 74 THR A C 1
ATOM 592 O O . THR A 1 74 ? -3.952 -8.554 -13.322 1.00 91.88 74 THR A O 1
ATOM 595 N N . TYR A 1 75 ? -2.465 -10.183 -12.882 1.00 93.62 75 TYR A N 1
ATOM 596 C CA . TYR A 1 75 ? -1.304 -9.334 -12.670 1.00 93.62 75 TYR A CA 1
ATOM 597 C C . TYR A 1 75 ? -0.243 -9.635 -13.721 1.00 93.62 75 TYR A C 1
ATOM 599 O O . TYR A 1 75 ? 0.047 -10.800 -14.003 1.00 93.62 75 TYR A O 1
ATOM 607 N N . VAL A 1 76 ? 0.342 -8.590 -14.292 1.00 96.69 76 VAL A N 1
ATOM 608 C CA . VAL A 1 76 ? 1.376 -8.694 -15.320 1.00 96.69 76 VAL A CA 1
ATOM 609 C C . VAL A 1 76 ? 2.585 -7.880 -14.882 1.00 96.69 76 VAL A C 1
ATOM 611 O O . VAL A 1 76 ? 2.482 -6.680 -14.643 1.00 96.69 76 VAL A O 1
ATOM 614 N N . VAL A 1 77 ? 3.748 -8.525 -14.814 1.00 97.25 77 VAL A N 1
ATOM 615 C CA . VAL A 1 77 ? 5.035 -7.824 -14.737 1.00 97.25 77 VAL A CA 1
ATOM 616 C C . VAL A 1 77 ? 5.583 -7.680 -16.144 1.00 97.25 77 VAL A C 1
ATOM 618 O O . VAL A 1 77 ? 5.822 -8.675 -16.824 1.00 97.25 77 VAL A O 1
ATOM 621 N N . TYR A 1 78 ? 5.811 -6.453 -16.582 1.00 98.00 78 TYR A N 1
ATOM 622 C CA . TYR A 1 78 ? 6.357 -6.157 -17.897 1.00 98.00 78 TYR A CA 1
ATOM 623 C C . TYR A 1 78 ? 7.743 -5.512 -17.784 1.00 98.00 78 TYR A C 1
ATOM 625 O O . TYR A 1 78 ? 7.995 -4.716 -16.884 1.00 98.00 78 TYR A O 1
ATOM 633 N N . GLY A 1 79 ? 8.645 -5.806 -18.717 1.00 95.62 79 GLY A N 1
ATOM 634 C CA . GLY A 1 79 ? 9.902 -5.073 -18.873 1.00 95.62 79 GLY A CA 1
ATOM 635 C C . GLY A 1 79 ? 11.116 -5.993 -19.004 1.00 95.62 79 GLY A C 1
ATOM 636 O O . GLY A 1 79 ? 10.968 -7.146 -19.406 1.00 95.62 79 GLY A O 1
ATOM 637 N N . PRO A 1 80 ? 12.330 -5.510 -18.696 1.00 95.69 80 PRO A N 1
ATOM 638 C CA . PRO A 1 80 ? 12.662 -4.147 -18.288 1.00 95.69 80 PRO A CA 1
ATOM 639 C C . PRO A 1 80 ? 12.518 -3.151 -19.448 1.00 95.69 80 PRO A C 1
ATOM 641 O O . PRO A 1 80 ? 12.774 -3.503 -20.596 1.00 95.69 80 PRO A O 1
ATOM 644 N N . THR A 1 81 ? 12.141 -1.906 -19.161 1.00 95.75 81 THR A N 1
ATOM 645 C CA . THR A 1 81 ? 11.987 -0.833 -20.163 1.00 95.75 81 THR A CA 1
ATOM 646 C C . THR A 1 81 ? 12.424 0.524 -19.610 1.00 95.75 81 THR A C 1
ATOM 648 O O . THR A 1 81 ? 12.528 0.675 -18.396 1.00 95.75 81 THR A O 1
ATOM 651 N N . ASN A 1 82 ? 12.660 1.515 -20.474 1.00 93.81 82 ASN A N 1
ATOM 652 C CA . ASN A 1 82 ? 12.868 2.905 -20.067 1.00 93.81 82 ASN A CA 1
ATOM 653 C C . ASN A 1 82 ? 11.577 3.714 -20.296 1.00 93.81 82 ASN A C 1
ATOM 655 O O . ASN A 1 82 ? 11.316 4.117 -21.434 1.00 93.81 82 ASN A O 1
ATOM 659 N N . PRO A 1 83 ? 10.798 4.021 -19.242 1.00 91.88 83 PRO A N 1
ATOM 660 C CA . PRO A 1 83 ? 9.554 4.782 -19.365 1.00 91.88 83 PRO A CA 1
ATOM 661 C C . PRO A 1 83 ? 9.708 6.169 -20.005 1.00 91.88 83 PRO A C 1
ATOM 663 O O . PRO A 1 83 ? 8.769 6.661 -20.622 1.00 91.88 83 PRO A O 1
ATOM 666 N N . LEU A 1 84 ? 10.882 6.807 -19.900 1.00 90.69 84 LEU A N 1
ATOM 667 C CA . LEU A 1 84 ? 11.125 8.129 -20.496 1.00 90.69 84 LEU A CA 1
ATOM 668 C C . LEU A 1 84 ? 11.264 8.088 -22.021 1.00 90.69 84 LEU A C 1
ATOM 670 O O . LEU A 1 84 ? 11.070 9.107 -22.681 1.00 90.69 84 LEU A O 1
ATOM 674 N N . THR A 1 85 ? 11.622 6.933 -22.582 1.00 92.12 85 THR A N 1
ATOM 675 C CA . THR A 1 85 ? 11.864 6.758 -24.022 1.00 92.12 85 THR A CA 1
ATOM 676 C C . THR A 1 85 ? 11.035 5.617 -24.607 1.00 92.12 85 THR A C 1
ATOM 678 O O . THR A 1 85 ? 11.411 5.052 -25.631 1.00 92.12 85 THR A O 1
ATOM 681 N N . MET A 1 86 ? 9.935 5.252 -23.945 1.00 93.50 86 MET A N 1
ATOM 682 C CA . MET A 1 86 ? 9.065 4.147 -24.338 1.00 93.50 86 MET A CA 1
ATOM 683 C C . MET A 1 86 ? 8.417 4.422 -25.711 1.00 93.50 86 MET A C 1
ATOM 685 O O . MET A 1 86 ? 7.702 5.422 -25.844 1.00 93.50 86 MET A O 1
ATOM 689 N N . PRO A 1 87 ? 8.628 3.566 -26.730 1.00 94.94 87 PRO A N 1
ATOM 690 C CA . PRO A 1 87 ? 8.026 3.730 -28.053 1.00 94.94 87 PRO A CA 1
ATOM 691 C C . PRO A 1 87 ? 6.493 3.674 -28.031 1.00 94.94 87 PRO A C 1
ATOM 693 O O . PRO A 1 87 ? 5.898 3.030 -27.172 1.00 94.94 87 PRO A O 1
ATOM 696 N N . VAL A 1 88 ? 5.847 4.293 -29.025 1.00 95.38 88 VAL A N 1
ATOM 697 C CA . VAL A 1 88 ? 4.374 4.332 -29.140 1.00 95.38 88 VAL A CA 1
ATOM 698 C C . VAL A 1 88 ? 3.764 2.930 -29.230 1.00 95.38 88 VAL A C 1
ATOM 700 O O . VAL A 1 88 ? 2.753 2.672 -28.586 1.00 95.38 88 VAL A O 1
ATOM 703 N N . ASP A 1 89 ? 4.392 2.008 -29.962 1.00 96.44 89 ASP A N 1
ATOM 704 C CA . ASP A 1 89 ? 3.895 0.630 -30.086 1.00 96.44 89 ASP A CA 1
ATOM 705 C C . ASP A 1 89 ? 3.934 -0.118 -28.744 1.00 96.44 89 ASP A C 1
ATOM 707 O O . ASP A 1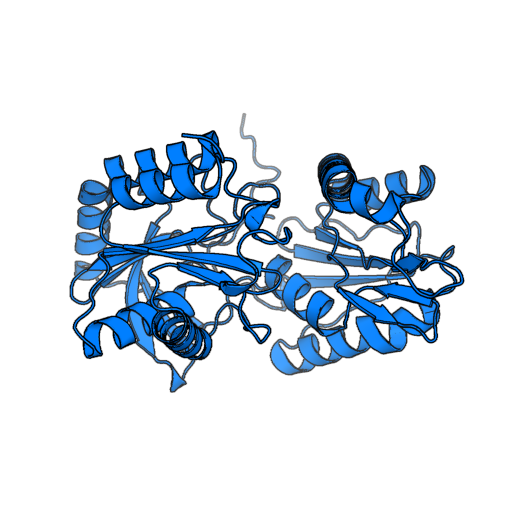 89 ? 3.026 -0.883 -28.423 1.00 96.44 89 ASP A O 1
ATOM 711 N N . GLU A 1 90 ? 4.958 0.145 -27.928 1.00 97.25 90 GLU A N 1
ATOM 712 C CA . GLU A 1 90 ? 5.082 -0.412 -26.579 1.00 97.25 90 GLU A CA 1
ATOM 713 C C . GLU A 1 90 ? 4.012 0.169 -25.642 1.00 97.25 90 GLU A C 1
ATOM 715 O O . GLU A 1 90 ? 3.360 -0.578 -24.913 1.00 97.25 90 GLU A O 1
ATOM 720 N N . GLN A 1 91 ? 3.760 1.480 -25.715 1.00 97.25 91 GLN A N 1
ATOM 721 C CA . GLN A 1 91 ? 2.659 2.123 -24.989 1.00 97.25 91 GLN A CA 1
ATOM 722 C C . GLN A 1 91 ? 1.299 1.535 -25.397 1.00 97.25 91 GLN A C 1
ATOM 724 O O . GLN A 1 91 ? 0.472 1.235 -24.537 1.00 97.25 91 GLN A O 1
ATOM 729 N N . GLY A 1 92 ? 1.082 1.317 -26.699 1.00 97.38 92 GLY A N 1
ATOM 730 C CA . GLY A 1 92 ? -0.133 0.696 -27.229 1.00 97.38 92 GLY A CA 1
ATOM 731 C C . GLY A 1 92 ? -0.345 -0.725 -26.704 1.00 97.38 92 GLY A C 1
ATOM 732 O O . GLY A 1 92 ? -1.464 -1.086 -26.338 1.00 97.38 92 GLY A O 1
ATOM 733 N N . TYR A 1 93 ? 0.726 -1.512 -26.591 1.00 97.94 93 TYR A N 1
ATOM 734 C CA . TYR A 1 93 ? 0.670 -2.844 -25.991 1.00 97.94 93 TYR A CA 1
ATOM 735 C C . TYR A 1 93 ? 0.327 -2.804 -24.492 1.00 97.94 93 TYR A C 1
ATOM 737 O O . TYR A 1 93 ? -0.540 -3.552 -24.037 1.00 97.94 93 TYR A O 1
ATOM 745 N N . LEU A 1 94 ? 0.946 -1.907 -23.721 1.00 97.44 94 LEU A N 1
ATOM 746 C CA . LEU A 1 94 ? 0.643 -1.750 -22.293 1.00 97.44 94 LEU A CA 1
ATOM 747 C C . LEU A 1 94 ? -0.804 -1.299 -22.054 1.00 97.44 94 LEU A C 1
ATOM 749 O O . LEU A 1 94 ? -1.478 -1.850 -21.186 1.00 97.44 94 LEU A O 1
ATOM 753 N N . ALA A 1 95 ? -1.310 -0.375 -22.874 1.00 95.38 95 ALA A N 1
ATOM 754 C CA . ALA A 1 95 ? -2.715 0.023 -22.843 1.00 95.38 95 ALA A CA 1
ATOM 755 C C . ALA A 1 95 ? -3.654 -1.150 -23.186 1.00 95.38 95 ALA A C 1
ATOM 757 O O . ALA A 1 95 ? -4.722 -1.284 -22.589 1.00 95.38 95 ALA A O 1
ATOM 758 N N . ALA A 1 96 ? -3.260 -2.034 -24.111 1.00 96.44 96 ALA A N 1
ATOM 759 C CA . ALA A 1 96 ? -4.034 -3.231 -24.436 1.00 96.44 96 ALA A CA 1
ATOM 760 C C . ALA A 1 96 ? -4.087 -4.226 -23.264 1.00 96.44 96 ALA A C 1
ATOM 762 O O . ALA A 1 96 ? -5.149 -4.791 -23.001 1.00 96.44 96 ALA A O 1
ATOM 763 N N . LEU A 1 97 ? -2.987 -4.404 -22.519 1.00 96.00 97 LEU A N 1
ATOM 764 C CA . LEU A 1 97 ? -2.988 -5.192 -21.279 1.00 96.00 97 LEU A CA 1
ATOM 765 C C . LEU A 1 97 ? -3.958 -4.599 -20.251 1.00 96.00 97 LEU A C 1
ATOM 767 O O . LEU A 1 97 ? -4.814 -5.324 -19.739 1.00 96.00 97 LEU A O 1
ATOM 771 N N . ALA A 1 98 ? -3.884 -3.291 -19.998 1.00 90.69 98 ALA A N 1
ATOM 772 C CA . ALA A 1 98 ? -4.785 -2.617 -19.065 1.00 90.69 98 ALA A CA 1
ATOM 773 C C . ALA A 1 98 ? -6.260 -2.735 -19.491 1.00 90.69 98 ALA A C 1
ATOM 775 O O . ALA A 1 98 ? -7.126 -3.017 -18.664 1.00 90.69 98 ALA A O 1
ATOM 776 N N . ALA A 1 99 ? -6.553 -2.655 -20.795 1.00 91.00 99 ALA A N 1
ATOM 777 C CA . ALA A 1 99 ? -7.903 -2.832 -21.337 1.00 91.00 99 ALA A CA 1
ATOM 778 C C . ALA A 1 99 ? -8.503 -4.228 -21.073 1.00 91.00 99 ALA A C 1
ATOM 780 O O . ALA A 1 99 ? -9.726 -4.375 -21.054 1.00 91.00 99 ALA A O 1
ATOM 781 N N . THR A 1 100 ? -7.676 -5.251 -20.817 1.00 90.69 100 THR A N 1
ATOM 782 C CA . THR A 1 100 ? -8.154 -6.570 -20.351 1.00 90.69 100 THR A CA 1
ATOM 783 C C . THR A 1 100 ? -8.490 -6.609 -18.856 1.00 90.69 100 THR A C 1
ATOM 785 O O . THR A 1 100 ? -8.908 -7.647 -18.341 1.00 90.69 100 THR A O 1
ATOM 788 N N . GLY A 1 101 ? -8.311 -5.502 -18.133 1.00 87.56 101 GLY A N 1
ATOM 789 C CA . GLY A 1 101 ? -8.404 -5.426 -16.676 1.00 87.56 101 GLY A CA 1
ATOM 790 C C . GLY A 1 101 ? -7.173 -5.982 -15.952 1.00 87.56 101 GLY A C 1
ATOM 791 O O . GLY A 1 101 ? -7.245 -6.250 -14.750 1.00 87.56 101 GLY A O 1
ATOM 792 N N . ALA A 1 102 ? -6.061 -6.205 -16.662 1.00 90.69 102 ALA A N 1
ATOM 793 C CA . ALA A 1 102 ? -4.824 -6.682 -16.060 1.00 90.69 102 ALA A CA 1
ATOM 794 C C . ALA A 1 102 ? -4.098 -5.553 -15.319 1.00 90.69 102 ALA A C 1
ATOM 796 O O . ALA A 1 102 ? -3.811 -4.498 -15.883 1.00 90.69 102 ALA A O 1
ATOM 797 N N . ARG A 1 103 ? -3.726 -5.810 -14.063 1.00 89.88 103 ARG A N 1
ATOM 798 C CA . ARG A 1 103 ? -2.878 -4.910 -13.273 1.00 89.88 103 ARG A CA 1
ATOM 799 C C . ARG A 1 103 ? -1.450 -5.063 -13.746 1.00 89.88 103 ARG A C 1
ATOM 801 O O . ARG A 1 103 ? -0.837 -6.107 -13.517 1.00 89.88 103 ARG A O 1
ATOM 808 N N . THR A 1 104 ? -0.944 -4.044 -14.423 1.00 93.19 104 THR A N 1
ATOM 809 C CA . THR A 1 104 ? 0.353 -4.126 -15.086 1.00 93.19 104 THR A CA 1
ATOM 810 C C . THR A 1 104 ? 1.372 -3.271 -14.359 1.00 93.19 104 THR A C 1
ATOM 812 O O . THR A 1 104 ? 1.205 -2.057 -14.251 1.00 93.19 104 THR A O 1
ATOM 815 N N . ASN A 1 105 ? 2.451 -3.902 -13.902 1.00 93.62 105 ASN A N 1
ATOM 816 C CA . ASN A 1 105 ? 3.593 -3.208 -13.331 1.00 93.62 105 ASN A CA 1
ATOM 817 C C . ASN A 1 105 ? 4.795 -3.325 -14.256 1.00 93.62 105 ASN A C 1
ATOM 819 O O . ASN A 1 105 ? 5.139 -4.423 -14.694 1.00 93.62 105 ASN A O 1
ATOM 823 N N . ILE A 1 106 ? 5.469 -2.207 -14.502 1.00 95.19 106 ILE A N 1
ATOM 824 C CA . ILE A 1 106 ? 6.670 -2.182 -15.330 1.00 95.19 106 ILE A CA 1
ATOM 825 C C . ILE A 1 106 ? 7.940 -2.162 -14.477 1.00 95.19 106 ILE A C 1
ATOM 827 O O . ILE A 1 106 ? 8.049 -1.398 -13.514 1.00 95.19 106 ILE A O 1
ATOM 831 N N . ILE A 1 107 ? 8.905 -3.001 -14.857 1.00 95.00 107 ILE A N 1
ATOM 832 C CA . ILE A 1 107 ? 10.286 -2.944 -14.379 1.00 95.00 107 ILE A CA 1
ATOM 833 C C . ILE A 1 107 ? 10.993 -1.846 -15.168 1.00 95.00 107 ILE A C 1
ATOM 835 O O . ILE A 1 107 ? 11.133 -1.923 -16.392 1.00 95.00 107 ILE A O 1
ATOM 839 N N . SER A 1 108 ? 11.448 -0.827 -14.455 1.00 93.12 108 SER A N 1
ATOM 840 C CA . SER A 1 108 ? 12.168 0.302 -15.020 1.00 93.12 108 SER A CA 1
ATOM 841 C C . SER A 1 108 ? 13.657 -0.025 -15.176 1.00 93.12 108 SER A C 1
ATOM 843 O O . SER A 1 108 ? 14.272 -0.653 -14.312 1.00 93.12 108 SER A O 1
ATOM 845 N N . ALA A 1 109 ? 14.256 0.428 -16.270 1.00 93.25 109 ALA A N 1
ATOM 846 C CA . ALA A 1 109 ? 15.687 0.379 -16.535 1.00 93.25 109 ALA A CA 1
ATOM 847 C C . ALA A 1 109 ? 16.107 1.682 -17.226 1.00 93.25 109 ALA A C 1
ATOM 849 O O . ALA A 1 109 ? 15.924 1.852 -18.433 1.00 93.25 109 ALA A O 1
ATOM 850 N N . TYR A 1 110 ? 16.652 2.610 -16.445 1.00 92.50 110 TYR A N 1
ATOM 851 C CA . TYR A 1 110 ? 17.154 3.892 -16.930 1.00 92.50 110 TYR A CA 1
ATOM 852 C C . TYR A 1 110 ? 18.659 3.790 -17.179 1.00 92.50 110 TYR A C 1
ATOM 854 O O . TYR A 1 110 ? 19.388 3.484 -16.238 1.00 92.50 110 TYR A O 1
ATOM 862 N N . PRO A 1 111 ? 19.151 4.048 -18.402 1.00 91.94 111 PRO A N 1
ATOM 863 C CA . PRO A 1 111 ? 20.587 4.100 -18.656 1.00 91.94 111 PRO A CA 1
ATOM 864 C C . PRO A 1 111 ? 21.269 5.179 -17.808 1.00 91.94 111 PRO A C 1
ATOM 866 O O . PRO A 1 111 ? 20.734 6.280 -17.668 1.00 91.94 111 PRO A O 1
ATOM 869 N N . LEU A 1 112 ? 22.454 4.880 -17.290 1.00 92.38 112 LEU A N 1
ATOM 870 C CA . LEU A 1 112 ? 23.350 5.847 -16.657 1.00 92.38 112 LEU A CA 1
ATOM 871 C C . LEU A 1 112 ? 24.160 6.601 -17.724 1.00 92.38 112 LEU A C 1
ATOM 873 O O . LEU A 1 112 ? 24.176 6.235 -18.903 1.00 92.38 112 LEU A O 1
ATOM 877 N N . THR A 1 113 ? 24.828 7.677 -17.319 1.00 90.31 113 THR A N 1
ATOM 878 C CA . THR A 1 113 ? 25.851 8.346 -18.133 1.00 90.31 113 THR A CA 1
ATOM 879 C C . THR A 1 113 ? 27.099 7.466 -18.284 1.00 90.31 113 THR A C 1
ATOM 881 O O . THR A 1 113 ? 27.285 6.486 -17.564 1.00 90.31 113 THR A O 1
ATOM 884 N N . GLU A 1 114 ? 28.019 7.853 -19.173 1.00 87.62 114 GLU A N 1
ATOM 885 C CA . GLU A 1 114 ? 29.339 7.207 -19.302 1.00 87.62 114 GLU A CA 1
ATOM 886 C C . GLU A 1 114 ? 30.174 7.278 -18.007 1.00 87.62 114 GLU A C 1
ATOM 888 O O . GLU A 1 114 ? 31.070 6.464 -17.795 1.00 87.62 114 GLU A O 1
ATOM 893 N N . THR A 1 115 ? 29.861 8.230 -17.121 1.00 88.38 115 THR A N 1
ATOM 894 C CA . THR A 1 115 ? 30.460 8.395 -15.787 1.00 88.38 115 THR A CA 1
ATOM 895 C C . THR A 1 115 ? 29.732 7.611 -14.689 1.00 88.38 115 THR A C 1
ATOM 897 O O . THR A 1 115 ? 30.100 7.730 -13.523 1.00 88.38 115 THR A O 1
ATOM 900 N N . ASN A 1 116 ? 28.747 6.776 -15.043 1.00 87.19 116 ASN A N 1
ATOM 901 C CA . ASN A 1 116 ? 27.871 6.035 -14.129 1.00 87.19 116 ASN A CA 1
ATOM 902 C C . ASN A 1 116 ? 27.019 6.914 -13.197 1.00 87.19 116 ASN A C 1
ATOM 904 O O . ASN A 1 116 ? 26.702 6.526 -12.072 1.00 87.19 116 ASN A O 1
ATOM 908 N N . GLU A 1 117 ? 26.635 8.094 -13.665 1.00 87.69 117 GLU A N 1
ATOM 909 C CA . GLU A 1 117 ? 25.731 8.996 -12.955 1.00 87.69 117 GLU A CA 1
ATOM 910 C C . GLU A 1 117 ? 24.319 8.896 -13.541 1.00 87.69 117 GLU A C 1
ATOM 912 O O . GLU A 1 117 ? 24.123 8.465 -14.682 1.00 87.69 117 GLU A O 1
ATOM 917 N N . ASP A 1 118 ? 23.313 9.309 -12.769 1.00 83.88 118 ASP A N 1
ATOM 918 C CA . ASP A 1 118 ? 21.965 9.457 -13.309 1.00 83.88 118 ASP A CA 1
ATOM 919 C C . ASP A 1 118 ? 21.979 10.493 -14.435 1.00 83.88 118 ASP A C 1
ATOM 921 O O . ASP A 1 118 ? 22.524 11.592 -14.293 1.00 83.88 118 ASP A O 1
ATOM 925 N N . ARG A 1 119 ? 21.363 10.154 -15.570 1.00 82.81 119 ARG A N 1
ATOM 926 C CA . ARG A 1 119 ? 21.259 11.103 -16.676 1.00 82.81 119 ARG A CA 1
ATOM 927 C C . ARG A 1 119 ? 20.474 12.346 -16.234 1.00 82.81 119 ARG A C 1
ATOM 929 O O . ARG A 1 119 ? 19.499 12.213 -15.494 1.00 82.81 119 ARG A O 1
ATOM 936 N N . PRO A 1 120 ? 20.802 13.548 -16.741 1.00 80.12 120 PRO A N 1
ATOM 937 C CA . PRO A 1 120 ? 20.095 14.776 -16.363 1.00 80.12 120 PRO A CA 1
ATOM 938 C C . PRO A 1 120 ? 18.578 14.732 -16.608 1.00 80.12 120 PRO A C 1
ATOM 940 O O . PRO A 1 120 ? 17.806 15.358 -15.884 1.00 80.12 120 PRO A O 1
ATOM 943 N N . ASP A 1 121 ? 18.130 13.978 -17.614 1.00 81.19 121 ASP A N 1
ATOM 944 C CA . ASP A 1 121 ? 16.713 13.793 -17.922 1.00 81.19 121 ASP A CA 1
ATOM 945 C C . ASP A 1 121 ? 15.989 12.847 -16.956 1.00 81.19 121 ASP A C 1
ATOM 947 O O . ASP A 1 121 ? 14.759 12.869 -16.918 1.00 81.19 121 ASP A O 1
ATOM 951 N N . TYR A 1 122 ? 16.706 12.099 -16.110 1.00 80.31 122 TYR A N 1
ATOM 952 C CA . TYR A 1 122 ? 16.104 11.266 -15.069 1.00 80.31 122 TYR A CA 1
ATOM 953 C C . TYR A 1 122 ? 15.286 12.089 -14.068 1.00 80.31 122 TYR A C 1
ATOM 955 O O . TYR A 1 122 ? 14.248 11.631 -13.596 1.00 80.31 122 TYR A O 1
ATOM 963 N N . ALA A 1 123 ? 15.660 13.349 -13.826 1.00 75.19 123 ALA A N 1
ATOM 964 C CA . ALA A 1 123 ? 14.862 14.262 -13.006 1.00 75.19 123 ALA A CA 1
ATOM 965 C C . ALA A 1 123 ? 13.423 14.429 -13.540 1.00 75.19 123 ALA A C 1
ATOM 967 O O . ALA A 1 123 ? 12.487 14.606 -12.761 1.00 75.19 123 ALA A O 1
ATOM 968 N N . ARG A 1 124 ? 13.219 14.300 -14.861 1.00 79.38 124 ARG A N 1
ATOM 969 C CA . ARG A 1 124 ? 11.886 14.347 -15.484 1.00 79.38 124 ARG A CA 1
ATOM 970 C C . ARG A 1 124 ? 11.053 13.102 -15.191 1.00 79.38 124 ARG A C 1
ATOM 972 O O . ARG A 1 124 ? 9.835 13.165 -15.325 1.00 79.38 124 ARG A O 1
ATOM 979 N N . ALA A 1 125 ? 11.662 11.987 -14.780 1.00 77.94 125 ALA A N 1
ATOM 980 C CA . ALA A 1 125 ? 10.921 10.773 -14.450 1.00 77.94 125 ALA A CA 1
ATOM 981 C C . ALA A 1 125 ? 9.948 10.997 -13.284 1.00 77.94 125 ALA A C 1
ATOM 983 O O . ALA A 1 125 ? 8.874 10.402 -13.266 1.00 77.94 125 ALA A O 1
ATOM 984 N N . GLY A 1 126 ? 10.280 11.901 -12.353 1.00 71.12 126 GLY A N 1
ATOM 985 C CA . GLY A 1 126 ? 9.421 12.245 -11.219 1.00 71.12 126 GLY A CA 1
ATOM 986 C C . GLY A 1 126 ? 8.072 12.864 -11.605 1.00 71.12 126 GLY A C 1
ATOM 987 O O . GLY A 1 126 ? 7.118 12.734 -10.841 1.00 71.12 126 GLY A O 1
ATOM 988 N N . THR A 1 127 ? 7.969 13.490 -12.781 1.00 74.31 127 THR A N 1
ATOM 989 C CA . THR A 1 127 ? 6.732 14.116 -13.283 1.00 74.31 127 THR A CA 1
ATOM 990 C C . THR A 1 127 ? 6.129 13.349 -14.456 1.00 74.31 127 THR A C 1
ATOM 992 O O . THR A 1 127 ? 4.946 13.021 -14.430 1.00 74.31 127 THR A O 1
ATOM 995 N N . TRP A 1 128 ? 6.950 12.984 -15.442 1.00 83.31 128 TRP A N 1
ATOM 996 C CA . TRP A 1 128 ? 6.498 12.366 -16.690 1.00 83.31 128 TRP A CA 1
ATOM 997 C C . TRP A 1 128 ? 6.003 10.928 -16.518 1.00 83.31 128 TRP A C 1
ATOM 999 O O . TRP A 1 128 ? 5.005 10.532 -17.112 1.00 83.31 128 TRP A O 1
ATOM 1009 N N . VAL A 1 129 ? 6.692 10.117 -15.711 1.00 85.25 129 VAL A N 1
ATOM 1010 C CA . VAL A 1 129 ? 6.341 8.695 -15.561 1.00 85.25 129 VAL A CA 1
ATOM 1011 C C . VAL A 1 129 ? 4.987 8.512 -14.877 1.00 85.25 129 VAL A C 1
ATOM 1013 O O . VAL A 1 129 ? 4.216 7.688 -15.362 1.00 85.25 129 VAL A O 1
ATOM 1016 N N . PRO A 1 130 ? 4.636 9.275 -13.823 1.00 80.06 130 PRO A N 1
ATOM 1017 C CA . PRO A 1 130 ? 3.273 9.279 -13.299 1.00 80.06 130 PRO A CA 1
ATOM 1018 C C . PRO A 1 130 ? 2.204 9.624 -14.344 1.00 80.06 130 PRO A C 1
ATOM 1020 O O . PRO A 1 130 ? 1.183 8.949 -14.392 1.00 80.06 130 PRO A O 1
ATOM 1023 N N . GLU A 1 131 ? 2.431 10.631 -15.195 1.00 84.44 131 GLU A N 1
ATOM 1024 C CA . GLU A 1 131 ? 1.485 11.009 -16.260 1.00 84.44 131 GLU A CA 1
ATOM 1025 C C . GLU A 1 131 ? 1.325 9.896 -17.304 1.00 84.44 131 GLU A C 1
ATOM 1027 O O . GLU A 1 131 ? 0.211 9.590 -17.724 1.00 84.44 131 GLU A O 1
ATOM 1032 N N . LEU A 1 132 ? 2.429 9.245 -17.679 1.00 88.69 132 LEU A N 1
ATOM 1033 C CA . LEU A 1 132 ? 2.412 8.089 -18.572 1.00 88.69 132 LEU A CA 1
ATOM 1034 C C . LEU A 1 132 ? 1.666 6.901 -17.946 1.00 88.69 132 LEU A C 1
ATOM 1036 O O . LEU A 1 132 ? 0.853 6.266 -18.609 1.00 88.69 132 LEU A O 1
ATOM 1040 N N . CYS A 1 133 ? 1.917 6.609 -16.669 1.00 87.44 133 CYS A N 1
ATOM 1041 C CA . CYS A 1 133 ? 1.218 5.555 -15.934 1.00 87.44 133 CYS A CA 1
ATOM 1042 C C . CYS A 1 133 ? -0.291 5.821 -15.878 1.00 87.44 133 CYS A C 1
ATOM 1044 O O . CYS A 1 133 ? -1.080 4.918 -16.141 1.00 87.44 133 CYS A O 1
ATOM 1046 N N . ASP A 1 134 ? -0.680 7.072 -15.618 1.00 82.62 134 ASP A N 1
ATOM 1047 C CA . ASP A 1 134 ? -2.074 7.516 -15.625 1.00 82.62 134 ASP A CA 1
ATOM 1048 C C . ASP A 1 134 ? -2.728 7.375 -17.008 1.00 82.62 134 ASP A C 1
ATOM 1050 O O . ASP A 1 134 ? -3.909 7.043 -17.091 1.00 82.62 134 ASP A O 1
ATOM 1054 N N . LEU A 1 135 ? -1.986 7.654 -18.084 1.00 87.94 135 LEU A N 1
ATOM 1055 C CA . LEU A 1 135 ? -2.471 7.531 -19.460 1.00 87.94 135 LEU A CA 1
ATOM 1056 C C . LEU A 1 135 ? -2.702 6.069 -19.859 1.00 87.94 135 LEU A C 1
ATOM 1058 O O . LEU A 1 135 ? -3.654 5.775 -20.579 1.00 87.94 135 LEU A O 1
ATOM 1062 N N . LEU A 1 136 ? -1.814 5.175 -19.425 1.00 90.19 136 LEU A N 1
ATOM 1063 C CA . LEU A 1 136 ? -1.805 3.770 -19.837 1.00 90.19 136 LEU A CA 1
ATOM 1064 C C . LEU A 1 136 ? -2.531 2.837 -18.858 1.00 90.19 136 LEU A C 1
ATOM 1066 O O . LEU A 1 136 ? -2.673 1.659 -19.168 1.00 90.19 136 LEU A O 1
ATOM 1070 N N . ASP A 1 137 ? -2.973 3.350 -17.706 1.00 86.94 137 ASP A N 1
ATOM 1071 C CA . ASP A 1 137 ? -3.549 2.578 -16.595 1.00 86.94 137 ASP A CA 1
ATOM 1072 C C . ASP A 1 137 ? -2.625 1.428 -16.141 1.00 86.94 137 ASP A C 1
ATOM 1074 O O . ASP A 1 137 ? -3.004 0.264 -16.006 1.00 86.94 137 ASP A O 1
ATOM 1078 N N . ILE A 1 138 ? -1.352 1.779 -15.940 1.00 88.81 138 ILE A N 1
ATOM 1079 C CA . ILE A 1 138 ? -0.290 0.884 -15.459 1.00 88.81 138 ILE A CA 1
ATOM 1080 C C . ILE A 1 138 ? 0.413 1.497 -14.247 1.00 88.81 138 ILE A C 1
ATOM 1082 O O . ILE A 1 138 ? 0.230 2.668 -13.923 1.00 88.81 138 ILE A O 1
ATOM 1086 N N . ASN A 1 139 ? 1.289 0.728 -13.606 1.00 86.69 139 ASN A N 1
ATOM 1087 C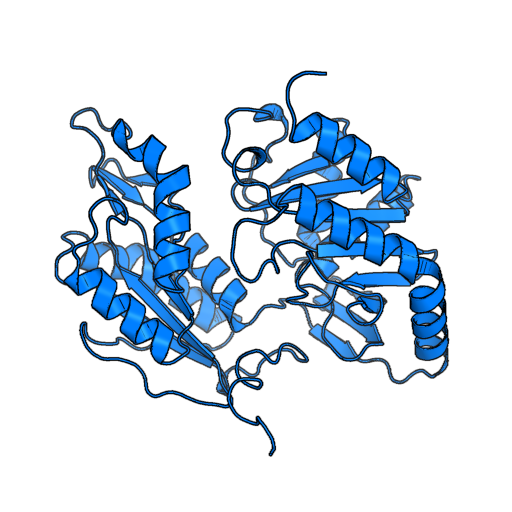 CA . ASN A 1 139 ? 2.162 1.218 -12.547 1.00 86.69 139 ASN A CA 1
ATOM 1088 C C . ASN A 1 139 ? 3.640 1.052 -12.927 1.00 86.69 139 ASN A C 1
ATOM 1090 O O . ASN A 1 139 ? 4.059 -0.006 -13.393 1.00 86.69 139 ASN A O 1
ATOM 1094 N N . ALA A 1 140 ? 4.460 2.069 -12.677 1.00 87.00 140 ALA A N 1
ATOM 1095 C CA . ALA A 1 140 ? 5.910 1.969 -12.802 1.00 87.00 140 ALA A CA 1
ATOM 1096 C C . ALA A 1 140 ? 6.547 1.723 -11.441 1.00 87.00 140 ALA A C 1
ATOM 1098 O O . ALA A 1 140 ? 6.427 2.542 -10.527 1.00 87.00 140 ALA A O 1
ATOM 1099 N N . ILE A 1 141 ? 7.273 0.610 -11.321 1.00 83.00 141 ILE A N 1
ATOM 1100 C CA . ILE A 1 141 ? 8.065 0.344 -10.126 1.00 83.00 141 ILE A CA 1
ATOM 1101 C C . ILE A 1 141 ? 9.250 1.308 -10.162 1.00 83.00 141 ILE A C 1
ATOM 1103 O O . ILE A 1 141 ? 10.065 1.279 -11.092 1.00 83.00 141 ILE A O 1
ATOM 1107 N N . PHE A 1 142 ? 9.329 2.194 -9.172 1.00 74.81 142 PHE A N 1
ATOM 1108 C CA . PHE A 1 142 ? 10.392 3.189 -9.109 1.00 74.81 142 PHE A CA 1
ATOM 1109 C C . PHE A 1 142 ? 11.738 2.498 -8.845 1.00 74.81 142 PHE A C 1
ATOM 1111 O O . PHE A 1 142 ? 11.826 1.731 -7.888 1.00 74.81 142 PHE A O 1
ATOM 1118 N N . PRO A 1 143 ? 12.760 2.703 -9.691 1.00 79.31 143 PRO A N 1
ATOM 1119 C CA . PRO A 1 143 ? 14.041 2.041 -9.520 1.00 79.31 143 PRO A CA 1
ATOM 1120 C C . PRO A 1 143 ? 14.990 2.869 -8.663 1.00 79.31 143 PRO A C 1
ATOM 1122 O O . PRO A 1 143 ? 15.283 4.031 -8.950 1.00 79.31 143 PRO A O 1
ATOM 1125 N N . ASP A 1 144 ? 15.510 2.247 -7.626 1.00 73.44 144 ASP A N 1
ATOM 1126 C CA . ASP A 1 144 ? 16.433 2.840 -6.667 1.00 73.44 144 ASP A CA 1
ATOM 1127 C C . ASP A 1 144 ? 17.815 2.167 -6.695 1.00 73.44 144 ASP A C 1
ATOM 1129 O O . ASP A 1 144 ? 18.804 2.802 -6.321 1.00 73.44 144 ASP A O 1
ATOM 1133 N N . GLU A 1 145 ? 17.907 0.953 -7.243 1.00 83.50 145 GLU A N 1
ATOM 1134 C CA . GLU A 1 145 ? 19.159 0.219 -7.397 1.00 83.50 145 GLU A CA 1
ATOM 1135 C C . GLU A 1 145 ? 19.968 0.748 -8.584 1.00 83.50 145 GLU A C 1
ATOM 1137 O O . GLU A 1 145 ? 19.452 0.907 -9.695 1.00 83.50 145 GLU A O 1
ATOM 1142 N N . VAL A 1 146 ? 21.258 0.993 -8.357 1.00 87.06 146 VAL A N 1
ATOM 1143 C CA . VAL A 1 146 ? 22.218 1.381 -9.398 1.00 87.06 146 VAL A CA 1
ATOM 1144 C C . VAL A 1 146 ? 23.103 0.182 -9.720 1.00 87.06 146 VAL A C 1
ATOM 1146 O O . VAL A 1 146 ? 24.006 -0.162 -8.960 1.00 87.06 146 VAL A O 1
ATOM 1149 N N . ASP A 1 147 ? 22.886 -0.426 -10.882 1.00 89.25 147 ASP A N 1
ATOM 1150 C CA . ASP A 1 147 ? 23.730 -1.498 -11.399 1.00 89.25 147 ASP A CA 1
ATOM 1151 C C . ASP A 1 147 ? 24.814 -0.923 -12.318 1.00 89.25 147 ASP A C 1
ATOM 1153 O O . ASP A 1 147 ? 24.649 -0.792 -13.536 1.00 89.25 147 ASP A O 1
ATOM 1157 N N . LEU A 1 148 ? 25.962 -0.611 -11.714 1.00 90.31 148 LEU A N 1
ATOM 1158 C CA . LEU A 1 148 ? 27.140 -0.087 -12.411 1.00 90.31 148 LEU A CA 1
ATOM 1159 C C . LEU A 1 148 ? 27.680 -1.054 -13.474 1.00 90.31 148 LEU A C 1
ATOM 1161 O O . LEU A 1 148 ? 28.223 -0.616 -14.483 1.00 90.31 148 LEU A O 1
ATOM 1165 N N . SER A 1 149 ? 27.527 -2.369 -13.280 1.00 89.69 149 SER A N 1
ATOM 1166 C CA . SER A 1 149 ? 28.029 -3.364 -14.238 1.00 89.69 149 SER A CA 1
ATOM 1167 C C . SER A 1 149 ? 27.242 -3.359 -15.548 1.00 89.69 149 SER A C 1
ATOM 1169 O O . SER A 1 149 ? 27.757 -3.763 -16.591 1.00 89.69 149 SER A O 1
ATOM 1171 N N . ARG A 1 150 ? 25.992 -2.892 -15.491 1.00 91.25 150 ARG A N 1
ATOM 1172 C CA . ARG A 1 150 ? 25.080 -2.790 -16.634 1.00 91.25 150 ARG A CA 1
ATOM 1173 C C . ARG A 1 150 ? 24.847 -1.354 -17.080 1.00 91.25 150 ARG A C 1
ATOM 1175 O O . ARG A 1 150 ? 24.202 -1.164 -18.106 1.00 91.25 150 ARG A O 1
ATOM 1182 N N . GLY A 1 151 ? 25.367 -0.376 -16.338 1.00 93.00 151 GLY A N 1
ATOM 1183 C CA . GLY A 1 151 ? 25.161 1.040 -16.608 1.00 93.00 151 GLY A CA 1
ATOM 1184 C C . GLY A 1 151 ? 23.687 1.429 -16.529 1.00 93.00 151 GLY A C 1
ATOM 1185 O O . GLY A 1 151 ? 23.229 2.196 -17.372 1.00 93.00 151 GLY A O 1
ATOM 1186 N N . ILE A 1 152 ? 22.926 0.872 -15.577 1.00 92.94 152 ILE A N 1
ATOM 1187 C CA . ILE A 1 152 ? 21.492 1.165 -15.424 1.00 92.94 152 ILE A CA 1
ATOM 1188 C C . ILE A 1 152 ? 21.094 1.434 -13.975 1.00 92.94 152 ILE A C 1
ATOM 1190 O O . ILE A 1 152 ? 21.625 0.834 -13.046 1.00 92.94 152 ILE A O 1
ATOM 1194 N N . ARG A 1 153 ? 20.075 2.274 -13.801 1.00 91.94 153 ARG A N 1
ATOM 1195 C CA . ARG A 1 153 ? 19.247 2.341 -12.598 1.00 91.94 153 ARG A CA 1
ATOM 1196 C C . ARG A 1 153 ? 17.986 1.506 -12.804 1.00 91.94 153 ARG A C 1
ATOM 1198 O O . ARG A 1 153 ? 17.270 1.696 -13.791 1.00 91.94 153 ARG A O 1
ATOM 1205 N N . THR A 1 154 ? 17.711 0.574 -11.900 1.00 92.50 154 THR A N 1
ATOM 1206 C CA . THR A 1 154 ? 16.667 -0.444 -12.081 1.00 92.50 154 THR A CA 1
ATOM 1207 C C . THR A 1 154 ? 16.050 -0.923 -10.760 1.00 92.50 154 THR A C 1
ATOM 1209 O O . THR A 1 154 ? 16.353 -0.393 -9.696 1.00 92.50 154 THR A O 1
ATOM 1212 N N . ASN A 1 155 ? 15.102 -1.855 -10.839 1.00 91.69 155 ASN A N 1
ATOM 1213 C CA . ASN A 1 155 ? 14.414 -2.421 -9.682 1.00 91.69 155 ASN A CA 1
ATOM 1214 C C . ASN A 1 155 ? 15.125 -3.675 -9.169 1.00 91.69 155 ASN A C 1
ATOM 1216 O O . ASN A 1 155 ? 15.846 -4.354 -9.897 1.00 91.69 155 ASN A O 1
ATOM 1220 N N . THR A 1 156 ? 14.831 -4.035 -7.929 1.00 90.75 156 THR A N 1
ATOM 1221 C CA . THR A 1 156 ? 15.222 -5.299 -7.304 1.00 90.75 156 THR A CA 1
ATOM 1222 C C . THR A 1 156 ? 14.086 -6.323 -7.373 1.00 90.75 156 THR A C 1
ATOM 1224 O O . THR A 1 156 ? 12.923 -5.988 -7.629 1.00 90.75 156 THR A O 1
ATOM 1227 N N . TRP A 1 157 ? 14.390 -7.601 -7.118 1.00 92.56 157 TRP A N 1
ATOM 1228 C CA . TRP A 1 157 ? 13.345 -8.627 -7.026 1.00 92.56 157 TRP A CA 1
ATOM 1229 C C . TRP A 1 157 ? 12.365 -8.349 -5.878 1.00 92.56 157 TRP A C 1
ATOM 1231 O O . TRP A 1 157 ? 11.179 -8.659 -5.996 1.00 92.56 157 TRP A O 1
ATOM 1241 N N . GLN A 1 158 ? 12.833 -7.737 -4.784 1.00 88.25 158 GLN A N 1
ATOM 1242 C CA . GLN A 1 158 ? 11.990 -7.350 -3.656 1.00 88.25 158 GLN A CA 1
ATOM 1243 C C . GLN A 1 158 ? 10.935 -6.326 -4.077 1.00 88.25 158 GLN A C 1
ATOM 1245 O O . GLN A 1 158 ? 9.791 -6.418 -3.633 1.00 88.25 158 GLN A O 1
ATOM 1250 N N . ASP A 1 159 ? 11.277 -5.401 -4.976 1.00 86.81 159 ASP A N 1
ATOM 1251 C CA . ASP A 1 159 ? 10.328 -4.387 -5.439 1.00 86.81 159 ASP A CA 1
ATOM 1252 C C . ASP A 1 159 ? 9.189 -5.022 -6.234 1.00 86.81 159 ASP A C 1
ATOM 1254 O O . ASP A 1 159 ? 8.023 -4.696 -6.003 1.00 86.81 159 ASP A O 1
ATOM 1258 N N . VAL A 1 160 ? 9.509 -5.977 -7.116 1.00 89.81 160 VAL A N 1
ATOM 1259 C CA . VAL A 1 160 ? 8.505 -6.761 -7.855 1.00 89.81 160 VAL A CA 1
ATOM 1260 C C . VAL A 1 160 ? 7.654 -7.592 -6.897 1.00 89.81 160 VAL A C 1
ATOM 1262 O O . VAL A 1 160 ? 6.432 -7.590 -7.015 1.00 89.81 160 VAL A O 1
ATOM 1265 N N . TYR A 1 161 ? 8.274 -8.258 -5.923 1.00 88.31 161 TYR A N 1
ATOM 1266 C CA . TYR A 1 161 ? 7.587 -9.064 -4.914 1.00 88.31 161 TYR A CA 1
ATOM 1267 C C . TYR A 1 161 ? 6.558 -8.251 -4.108 1.00 88.31 161 TYR A C 1
ATOM 1269 O O . TYR A 1 161 ? 5.381 -8.615 -4.043 1.00 88.31 161 TYR A O 1
ATOM 1277 N N . VAL A 1 162 ? 6.981 -7.118 -3.537 1.00 81.44 162 VAL A N 1
ATOM 1278 C CA . VAL A 1 162 ? 6.122 -6.248 -2.719 1.00 81.44 162 VAL A CA 1
ATOM 1279 C C . VAL A 1 162 ? 4.991 -5.662 -3.552 1.00 81.44 162 VAL A C 1
ATOM 1281 O O . VAL A 1 162 ? 3.843 -5.646 -3.109 1.00 81.44 162 VAL A O 1
ATOM 1284 N N . ASN A 1 163 ? 5.292 -5.217 -4.771 1.00 84.00 163 ASN A N 1
ATOM 1285 C CA . ASN A 1 163 ? 4.284 -4.672 -5.667 1.00 84.00 163 ASN A CA 1
ATOM 1286 C C . ASN A 1 163 ? 3.264 -5.726 -6.099 1.00 84.00 163 ASN A C 1
ATOM 1288 O O . ASN A 1 163 ? 2.074 -5.432 -6.141 1.00 84.00 163 ASN A O 1
ATOM 1292 N N . ALA A 1 164 ? 3.702 -6.951 -6.385 1.00 86.31 164 ALA A N 1
ATOM 1293 C CA . ALA A 1 164 ? 2.804 -8.038 -6.735 1.00 86.31 164 ALA A CA 1
ATOM 1294 C C . ALA A 1 164 ? 1.811 -8.307 -5.598 1.00 86.31 164 ALA A C 1
ATOM 1296 O O . ALA A 1 164 ? 0.608 -8.285 -5.843 1.00 86.31 164 ALA A O 1
ATOM 1297 N N . ILE A 1 165 ? 2.278 -8.460 -4.352 1.00 81.81 165 ILE A N 1
ATOM 1298 C CA . ILE A 1 165 ? 1.402 -8.603 -3.172 1.00 81.81 165 ILE A CA 1
ATOM 1299 C C . ILE A 1 165 ? 0.468 -7.407 -3.052 1.00 81.81 165 ILE A C 1
ATOM 1301 O O . ILE A 1 165 ? -0.743 -7.589 -2.918 1.00 81.81 165 ILE A O 1
ATOM 1305 N N . GLY A 1 166 ? 1.036 -6.202 -3.136 1.00 77.50 166 GLY A N 1
ATOM 1306 C CA . GLY A 1 166 ? 0.310 -4.946 -3.067 1.00 77.50 166 GLY A CA 1
ATOM 1307 C C . GLY A 1 166 ? -0.828 -4.902 -4.071 1.00 77.50 166 GLY A C 1
ATOM 1308 O O . GLY A 1 166 ? -1.919 -4.526 -3.686 1.00 77.50 166 GLY A O 1
ATOM 1309 N N . GLU A 1 167 ? -0.631 -5.356 -5.308 1.00 78.38 167 GLU A N 1
ATOM 1310 C CA . GLU A 1 167 ? -1.653 -5.314 -6.353 1.00 78.38 167 GLU A CA 1
ATOM 1311 C C . GLU A 1 167 ? -2.655 -6.474 -6.320 1.00 78.38 167 GLU A C 1
ATOM 1313 O O . GLU A 1 167 ? -3.709 -6.366 -6.944 1.00 78.38 167 GLU A O 1
ATOM 1318 N N . THR A 1 168 ? -2.390 -7.568 -5.606 1.00 78.81 168 THR A N 1
ATOM 1319 C CA . THR A 1 168 ? -3.163 -8.818 -5.764 1.00 78.81 168 THR A CA 1
ATOM 1320 C C . THR A 1 168 ? -3.691 -9.387 -4.449 1.00 78.81 168 THR A C 1
ATOM 1322 O O . THR A 1 168 ? -4.901 -9.505 -4.279 1.00 78.81 168 THR A O 1
ATOM 1325 N N . ILE A 1 169 ? -2.799 -9.708 -3.513 1.00 74.56 169 ILE A N 1
ATOM 1326 C CA . ILE A 1 169 ? -3.106 -10.342 -2.224 1.00 74.56 169 ILE A CA 1
ATOM 1327 C C . ILE A 1 169 ? -3.599 -9.293 -1.216 1.00 74.56 169 ILE A C 1
ATOM 1329 O O . ILE A 1 169 ? -4.516 -9.563 -0.441 1.00 74.56 169 ILE A O 1
ATOM 1333 N N . ARG A 1 170 ? -3.033 -8.077 -1.286 1.00 75.81 170 ARG A N 1
ATOM 1334 C CA . ARG A 1 170 ? -3.357 -6.847 -0.537 1.00 75.81 170 ARG A CA 1
ATOM 1335 C C . ARG A 1 170 ? -3.176 -6.936 0.985 1.00 75.81 170 ARG A C 1
ATOM 1337 O O . ARG A 1 170 ? -2.494 -6.079 1.530 1.00 75.81 170 ARG A O 1
ATOM 1344 N N . VAL A 1 171 ? -3.695 -7.955 1.674 1.00 81.69 171 VAL A N 1
ATOM 1345 C CA . VAL A 1 171 ? -3.519 -8.134 3.130 1.00 81.69 171 VAL A CA 1
ATOM 1346 C C . VAL A 1 171 ? -2.593 -9.305 3.466 1.00 81.69 171 VAL A C 1
ATOM 1348 O O . VAL A 1 171 ? -2.751 -10.417 2.961 1.00 81.69 171 VAL A O 1
ATOM 1351 N N . LYS A 1 172 ? -1.630 -9.064 4.363 1.00 83.38 172 LYS A N 1
ATOM 1352 C CA . LYS A 1 172 ? -0.649 -10.072 4.811 1.00 83.38 172 LYS A CA 1
ATOM 1353 C C . LYS A 1 172 ? -1.046 -10.791 6.105 1.00 83.38 172 LYS A C 1
ATOM 1355 O O . LYS A 1 172 ? -0.443 -11.800 6.453 1.00 83.38 172 LYS A O 1
ATOM 1360 N N . TYR A 1 173 ? -2.074 -10.308 6.798 1.00 88.06 173 TYR A N 1
ATOM 1361 C CA . TYR A 1 173 ? -2.578 -10.895 8.039 1.00 88.06 173 TYR A CA 1
ATOM 1362 C C . TYR A 1 173 ? -3.664 -11.964 7.786 1.00 88.06 173 TYR A C 1
ATOM 1364 O O . TYR A 1 173 ? -4.092 -12.203 6.647 1.00 88.06 173 TYR A O 1
ATOM 1372 N N . GLN A 1 174 ? -4.088 -12.645 8.852 1.00 90.06 174 GLN A N 1
ATOM 1373 C CA . GLN A 1 174 ? -5.214 -13.580 8.885 1.00 90.06 174 GLN A CA 1
ATOM 1374 C C . GLN A 1 174 ? -6.467 -12.873 9.439 1.00 90.06 174 GLN A C 1
ATOM 1376 O O . GLN A 1 174 ? -6.548 -12.634 10.646 1.00 90.06 174 GLN A O 1
ATOM 1381 N N . PRO A 1 175 ? -7.425 -12.482 8.580 1.00 91.25 175 PRO A N 1
ATOM 1382 C CA . PRO A 1 175 ? -8.648 -11.820 9.022 1.00 91.25 175 PRO A CA 1
ATOM 1383 C C . PRO A 1 175 ? -9.635 -12.803 9.663 1.00 91.25 175 PRO A C 1
ATOM 1385 O O . PRO A 1 175 ? -9.939 -13.839 9.077 1.00 91.25 175 PRO A O 1
ATOM 1388 N 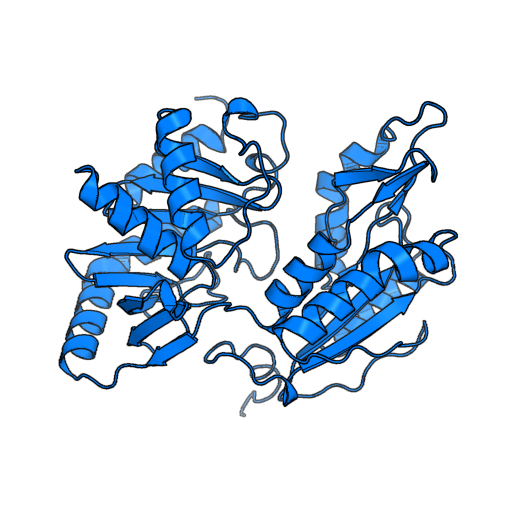N . THR A 1 176 ? -10.211 -12.430 10.805 1.00 93.62 176 THR A N 1
ATOM 1389 C CA . THR A 1 176 ? -11.383 -13.092 11.399 1.00 93.62 176 THR A CA 1
ATOM 1390 C C . THR A 1 176 ? -12.511 -12.077 11.545 1.00 93.62 176 THR A C 1
ATOM 1392 O O . THR A 1 176 ? -12.390 -11.115 12.299 1.00 93.62 176 THR A O 1
ATOM 1395 N N . GLN A 1 177 ? -13.618 -12.259 10.825 1.00 93.88 177 GLN A N 1
ATOM 1396 C CA . GLN A 1 177 ? -14.765 -11.365 10.974 1.00 93.88 177 GLN A CA 1
ATOM 1397 C C . GLN A 1 177 ? -15.553 -11.735 12.239 1.00 93.88 177 GLN A C 1
ATOM 1399 O O . GLN A 1 177 ? -15.981 -12.878 12.398 1.00 93.88 177 GLN A O 1
ATOM 1404 N N . SER A 1 178 ? -15.765 -10.771 13.128 1.00 93.56 178 SER A N 1
ATOM 1405 C CA . SER A 1 178 ? -16.611 -10.920 14.306 1.00 93.56 178 SER A CA 1
ATOM 1406 C C . SER A 1 178 ? -18.089 -10.839 13.924 1.00 93.56 178 SER A C 1
ATOM 1408 O O . SER A 1 178 ? -18.527 -10.003 13.126 1.00 93.56 178 SER A O 1
ATOM 1410 N N . ALA A 1 179 ? -18.873 -11.736 14.519 1.00 92.00 179 ALA A N 1
ATOM 1411 C CA . ALA A 1 179 ? -20.329 -11.731 14.449 1.00 92.00 179 ALA A CA 1
ATOM 1412 C C . ALA A 1 179 ? -20.973 -11.194 15.740 1.00 92.00 179 ALA A C 1
ATOM 1414 O O . ALA A 1 179 ? -22.198 -11.250 15.862 1.00 92.00 179 ALA A O 1
ATOM 1415 N N . ASP A 1 180 ? -20.178 -10.686 16.689 1.00 95.25 180 ASP A N 1
ATOM 1416 C CA . ASP A 1 180 ? -20.666 -10.199 17.978 1.00 95.25 180 ASP A CA 1
ATOM 1417 C C . ASP A 1 180 ? -21.570 -8.956 17.792 1.00 95.25 180 ASP A C 1
ATOM 1419 O O . ASP A 1 180 ? -21.150 -7.952 17.200 1.00 95.25 180 ASP A O 1
ATOM 1423 N N . PRO A 1 181 ? -22.828 -8.981 18.276 1.00 95.06 181 PRO A N 1
ATOM 1424 C CA . PRO A 1 181 ? -23.706 -7.813 18.248 1.00 95.06 181 PRO A CA 1
ATOM 1425 C C . PRO A 1 181 ? -23.146 -6.588 18.991 1.00 95.06 181 PRO A C 1
ATOM 1427 O O . PRO A 1 181 ? -23.440 -5.458 18.597 1.00 95.06 181 PRO A O 1
ATOM 1430 N N . GLY A 1 182 ? -22.350 -6.794 20.043 1.00 96.44 182 GLY A N 1
ATOM 1431 C CA . GLY A 1 182 ? -21.671 -5.740 20.795 1.00 96.44 182 GLY A CA 1
ATOM 1432 C C . GLY A 1 182 ? -20.654 -4.994 19.938 1.00 96.44 182 GLY A C 1
ATOM 1433 O O . GLY A 1 182 ? -20.693 -3.764 19.877 1.00 96.44 182 GLY A O 1
ATOM 1434 N N . ASP A 1 183 ? -19.831 -5.723 19.184 1.00 96.00 183 ASP A N 1
ATOM 1435 C CA . ASP A 1 183 ? -18.869 -5.130 18.250 1.00 96.00 183 ASP A CA 1
ATOM 1436 C C . ASP A 1 183 ? -19.582 -4.324 17.155 1.00 96.00 183 ASP A C 1
ATOM 1438 O O . ASP A 1 183 ? -19.158 -3.223 16.798 1.00 96.00 183 ASP A O 1
ATOM 1442 N N . ARG A 1 184 ? -20.720 -4.821 16.649 1.00 96.38 184 ARG A N 1
ATOM 1443 C CA . ARG A 1 184 ? -21.540 -4.078 15.674 1.00 96.38 184 ARG A CA 1
ATOM 1444 C C . ARG A 1 184 ? -22.089 -2.780 16.253 1.00 96.38 184 ARG A C 1
ATOM 1446 O O . ARG A 1 184 ? -22.078 -1.758 15.569 1.00 96.38 184 ARG A O 1
ATOM 1453 N N . ALA A 1 185 ? -22.557 -2.799 17.500 1.00 97.19 185 ALA A N 1
ATOM 1454 C CA . ALA A 1 185 ? -23.028 -1.592 18.171 1.00 97.19 185 ALA A CA 1
ATOM 1455 C C . ALA A 1 185 ? -21.894 -0.565 18.345 1.00 97.19 185 ALA A C 1
ATOM 1457 O O . ALA A 1 185 ? -22.107 0.624 18.104 1.00 97.19 185 ALA A O 1
ATOM 1458 N N . VAL A 1 186 ? -20.683 -1.020 18.691 1.00 97.44 186 VAL A N 1
ATOM 1459 C CA . VAL A 1 186 ? -19.488 -0.163 18.763 1.00 97.44 186 VAL A CA 1
ATOM 1460 C C . VAL A 1 186 ? -19.146 0.417 17.391 1.00 97.44 186 VAL A C 1
ATOM 1462 O O . VAL A 1 186 ? -18.955 1.626 17.294 1.00 97.44 186 VAL A O 1
ATOM 1465 N N . LEU A 1 187 ? -19.142 -0.394 16.327 1.00 97.44 187 LEU A N 1
ATOM 1466 C CA . LEU A 1 187 ? -18.896 0.076 14.960 1.00 97.44 187 LEU A CA 1
ATOM 1467 C C . LEU A 1 187 ? -19.875 1.189 14.563 1.00 97.44 187 LEU A C 1
ATOM 1469 O O . LEU A 1 187 ? -19.452 2.244 14.099 1.00 97.44 187 LEU A O 1
ATOM 1473 N N . HIS A 1 188 ? -21.179 0.979 14.764 1.00 97.50 188 HIS A N 1
ATOM 1474 C CA . HIS A 1 188 ? -22.193 1.984 14.430 1.00 97.50 188 HIS A CA 1
ATOM 1475 C C . HIS A 1 188 ? -22.018 3.279 15.226 1.00 97.50 188 HIS A C 1
ATOM 1477 O O . HIS A 1 188 ? -22.178 4.363 14.666 1.00 97.50 188 HIS A O 1
ATOM 1483 N N . ARG A 1 189 ? -21.659 3.173 16.510 1.00 97.56 189 ARG A N 1
ATOM 1484 C CA . ARG A 1 189 ? -21.358 4.340 17.339 1.00 97.56 189 ARG A CA 1
ATOM 1485 C C . ARG A 1 189 ? -20.153 5.110 16.794 1.00 97.56 189 ARG A C 1
ATOM 1487 O O . ARG A 1 189 ? -20.282 6.305 16.560 1.00 97.56 189 ARG A O 1
ATOM 1494 N N . LEU A 1 190 ? -19.025 4.440 16.540 1.00 97.62 190 LEU A N 1
ATOM 1495 C CA . LEU A 1 190 ? -17.809 5.094 16.037 1.00 97.62 190 LEU A CA 1
ATOM 1496 C C . LEU A 1 190 ? -18.012 5.716 14.650 1.00 97.62 190 LEU A C 1
ATOM 1498 O O . LEU A 1 190 ? -17.505 6.804 14.395 1.00 97.62 190 LEU A O 1
ATOM 1502 N N . ARG A 1 191 ? -18.814 5.088 13.780 1.00 97.75 191 ARG A N 1
ATOM 1503 C CA . ARG A 1 191 ? -19.211 5.687 12.497 1.00 97.75 191 ARG A CA 1
ATOM 1504 C C . ARG A 1 191 ? -19.933 7.014 12.679 1.00 97.75 191 ARG A C 1
ATOM 1506 O O . ARG A 1 191 ? -19.636 7.965 11.971 1.00 97.75 191 ARG A O 1
ATOM 1513 N N . HIS A 1 192 ? -20.859 7.076 13.631 1.00 97.75 192 HIS A N 1
ATOM 1514 C CA . HIS A 1 192 ? -21.573 8.309 13.935 1.00 97.75 192 HIS A CA 1
ATOM 1515 C C . HIS A 1 192 ? -20.659 9.364 14.578 1.00 97.75 192 HIS A C 1
ATOM 1517 O O . HIS A 1 192 ? -20.727 10.532 14.207 1.00 97.75 192 HIS A O 1
ATOM 1523 N N . GLU A 1 193 ? -19.792 8.958 15.510 1.00 96.94 193 GLU A N 1
ATOM 1524 C CA . GLU A 1 193 ? -18.860 9.855 16.207 1.00 96.94 193 GLU A CA 1
ATOM 1525 C C . GLU A 1 193 ? -17.822 10.485 15.261 1.00 96.94 193 GLU A C 1
ATOM 1527 O O . GLU A 1 193 ? -17.505 11.664 15.411 1.00 96.94 193 GLU A O 1
ATOM 1532 N N . HIS A 1 194 ? -17.327 9.733 14.272 1.00 97.81 194 HIS A N 1
ATOM 1533 C CA . HIS A 1 194 ? -16.252 10.170 13.372 1.00 97.81 194 HIS A CA 1
ATOM 1534 C C . HIS A 1 194 ? -16.705 10.658 11.994 1.00 97.81 194 HIS A C 1
ATOM 1536 O O . HIS A 1 194 ? -15.850 11.016 11.187 1.00 97.81 194 HIS A O 1
ATOM 1542 N N . ASP A 1 195 ? -18.006 10.704 11.698 1.00 98.00 195 ASP A N 1
ATOM 1543 C CA . ASP A 1 195 ? -18.512 11.060 10.361 1.00 98.00 195 ASP A CA 1
ATOM 1544 C C . ASP A 1 195 ? -17.936 12.394 9.847 1.00 98.00 195 ASP A C 1
ATOM 1546 O O . ASP A 1 195 ? -17.365 12.467 8.756 1.00 98.00 195 ASP A O 1
ATOM 1550 N N . ALA A 1 196 ? -17.972 13.432 10.689 1.00 97.94 196 ALA A N 1
ATOM 1551 C CA . ALA A 1 196 ? -17.432 14.749 10.353 1.00 97.94 196 ALA A CA 1
ATOM 1552 C C . ALA A 1 196 ? -15.896 14.762 10.241 1.00 97.94 196 ALA A C 1
ATOM 1554 O O . ALA A 1 196 ? -15.350 15.400 9.343 1.00 97.94 196 ALA A O 1
ATOM 1555 N N . GLU A 1 197 ? -15.189 14.049 11.124 1.00 97.88 197 GLU A N 1
ATOM 1556 C CA . GLU A 1 197 ? -13.723 13.954 11.079 1.00 97.88 197 GLU A CA 1
ATOM 1557 C C . GLU A 1 197 ? -13.245 13.220 9.820 1.00 97.88 197 GLU A C 1
ATOM 1559 O O . GLU A 1 197 ? -12.263 13.620 9.196 1.00 97.88 197 GLU A O 1
ATOM 1564 N N . ILE A 1 198 ? -13.955 12.174 9.398 1.00 98.38 198 ILE A N 1
ATOM 1565 C CA . ILE A 1 198 ? -13.637 11.427 8.178 1.00 98.38 198 ILE A CA 1
ATOM 1566 C C . ILE A 1 198 ? -13.921 12.270 6.936 1.00 98.38 198 ILE A C 1
ATOM 1568 O O . ILE A 1 198 ? -13.086 12.301 6.029 1.00 98.38 198 ILE A O 1
ATOM 1572 N N . ALA A 1 199 ? -15.043 12.994 6.904 1.00 98.25 199 ALA A N 1
ATOM 1573 C CA . ALA A 1 199 ? -15.336 13.931 5.822 1.00 98.25 199 ALA A CA 1
ATOM 1574 C C . ALA A 1 199 ? -14.235 14.999 5.687 1.00 98.25 199 ALA A C 1
ATOM 1576 O O . ALA A 1 199 ? -13.822 15.334 4.571 1.00 98.25 199 ALA A O 1
ATOM 1577 N N . GLU A 1 200 ? -13.710 15.479 6.815 1.00 98.31 200 GLU A N 1
ATOM 1578 C CA . GLU A 1 200 ? -12.621 16.449 6.829 1.00 98.31 200 GLU A CA 1
ATOM 1579 C C . GLU A 1 200 ? -11.287 15.841 6.386 1.00 98.31 200 GLU A C 1
ATOM 1581 O O . GLU A 1 200 ? -10.600 16.414 5.542 1.00 98.31 200 GLU A O 1
ATOM 1586 N N . LEU A 1 201 ? -10.941 14.633 6.840 1.00 97.94 201 LEU A N 1
ATOM 1587 C CA . LEU A 1 201 ? -9.762 13.925 6.331 1.00 97.94 201 LEU A CA 1
ATOM 1588 C C . LEU A 1 201 ? -9.848 13.695 4.821 1.00 97.94 201 LEU A C 1
ATOM 1590 O O . LEU A 1 201 ? -8.830 13.817 4.136 1.00 97.94 201 LEU A O 1
ATOM 1594 N N . ALA A 1 202 ? -11.036 13.381 4.294 1.00 97.62 202 ALA A N 1
ATOM 1595 C CA . ALA A 1 202 ? -11.238 13.196 2.862 1.00 97.62 202 ALA A CA 1
ATOM 1596 C C . ALA A 1 202 ? -10.993 14.494 2.083 1.00 97.62 202 ALA A C 1
ATOM 1598 O O . ALA A 1 202 ? -10.383 14.480 1.009 1.00 97.62 202 ALA A O 1
ATOM 1599 N N . ARG A 1 203 ? -11.421 15.629 2.650 1.00 97.50 203 ARG A N 1
ATOM 1600 C CA . ARG A 1 203 ? -11.117 16.958 2.120 1.00 97.50 203 ARG A CA 1
ATOM 1601 C C . ARG A 1 203 ? -9.614 17.239 2.150 1.00 97.50 203 ARG A C 1
ATOM 1603 O O . ARG A 1 203 ? -9.068 17.553 1.099 1.00 97.50 203 ARG A O 1
ATOM 1610 N N . VAL A 1 204 ? -8.939 17.051 3.285 1.00 96.50 204 VAL A N 1
ATOM 1611 C CA . VAL A 1 204 ? -7.485 17.272 3.418 1.00 96.50 204 VAL A CA 1
ATOM 1612 C C . VAL A 1 204 ? -6.704 16.429 2.408 1.00 96.50 204 VAL A C 1
ATOM 1614 O O . VAL A 1 204 ? -5.834 16.949 1.713 1.00 96.50 204 VAL A O 1
ATOM 1617 N N . HIS A 1 205 ? -7.040 15.142 2.255 1.00 95.00 205 HIS A N 1
ATOM 1618 C CA . HIS A 1 205 ? -6.388 14.290 1.257 1.00 95.00 205 HIS A CA 1
ATOM 1619 C C . HIS A 1 205 ? -6.574 14.839 -0.153 1.00 95.00 205 HIS A C 1
ATOM 1621 O O . HIS A 1 205 ? -5.599 14.917 -0.902 1.00 95.00 205 HIS A O 1
ATOM 1627 N N . ARG A 1 206 ? -7.807 15.220 -0.510 1.00 92.88 206 ARG A N 1
ATOM 1628 C CA . ARG A 1 206 ? -8.158 15.752 -1.830 1.00 92.88 206 ARG A CA 1
ATOM 1629 C C . ARG A 1 206 ? -7.449 17.067 -2.137 1.00 92.88 206 ARG A C 1
ATOM 1631 O O . ARG A 1 206 ? -6.857 17.179 -3.206 1.00 92.88 206 ARG A O 1
ATOM 1638 N N . ASP A 1 207 ? -7.513 18.021 -1.219 1.00 93.00 207 ASP A N 1
ATOM 1639 C CA . ASP A 1 207 ? -7.010 19.381 -1.414 1.00 93.00 207 ASP A CA 1
ATOM 1640 C C . ASP A 1 207 ? -5.472 19.407 -1.474 1.00 93.00 207 ASP A C 1
ATOM 1642 O O . ASP A 1 207 ? -4.891 20.225 -2.186 1.00 93.00 207 ASP A O 1
ATOM 1646 N N . HIS A 1 208 ? -4.809 18.471 -0.782 1.00 90.00 208 HIS A N 1
ATOM 1647 C CA . HIS A 1 208 ? -3.347 18.359 -0.740 1.00 90.00 208 HIS A CA 1
ATOM 1648 C C . HIS A 1 208 ? -2.761 17.226 -1.589 1.00 90.00 208 HIS A C 1
ATOM 1650 O O . HIS A 1 208 ? -1.554 16.997 -1.537 1.00 90.00 208 HIS A O 1
ATOM 1656 N N . HIS A 1 209 ? -3.580 16.515 -2.368 1.00 88.12 209 HIS A N 1
ATOM 1657 C CA . HIS A 1 209 ? -3.138 15.415 -3.230 1.00 88.12 209 HIS A CA 1
ATOM 1658 C C . HIS A 1 209 ? -2.254 14.381 -2.504 1.00 88.12 209 HIS A C 1
ATOM 1660 O O . HIS A 1 209 ? -1.176 14.016 -2.978 1.00 88.12 209 HIS A O 1
ATOM 1666 N N . LEU A 1 210 ? -2.711 13.902 -1.343 1.00 91.06 210 LEU A N 1
ATOM 1667 C CA . LEU A 1 210 ? -1.955 13.001 -0.457 1.00 91.06 210 LEU A CA 1
ATOM 1668 C C . LEU A 1 210 ? -1.938 11.528 -0.928 1.00 91.06 210 LEU A C 1
ATOM 1670 O O . LEU A 1 210 ? -2.055 10.598 -0.126 1.00 91.06 210 LEU A O 1
ATOM 1674 N N . TRP A 1 211 ? -1.755 11.312 -2.231 1.00 86.00 211 TRP A N 1
ATOM 1675 C CA . TRP A 1 211 ? -1.551 10.008 -2.867 1.00 86.00 211 TRP A CA 1
ATOM 1676 C C . TRP A 1 211 ? -0.460 10.085 -3.948 1.00 86.00 211 TRP A C 1
ATOM 1678 O O . TRP A 1 211 ? -0.164 11.146 -4.503 1.00 86.00 211 TRP A O 1
ATOM 1688 N N . GLN A 1 212 ? 0.118 8.940 -4.318 1.00 75.38 212 GLN A N 1
ATOM 1689 C CA . GLN A 1 212 ? 1.003 8.842 -5.486 1.00 75.38 212 GLN A CA 1
ATOM 1690 C C . GLN A 1 212 ? 0.283 8.239 -6.695 1.00 75.38 212 GLN A C 1
ATOM 1692 O O . GLN A 1 212 ? 0.458 8.740 -7.812 1.00 75.38 212 GLN A O 1
ATOM 1697 N N . ARG A 1 213 ? -0.532 7.203 -6.465 1.00 66.19 213 ARG A N 1
ATOM 1698 C CA . ARG A 1 213 ? -1.160 6.347 -7.478 1.00 66.19 213 ARG A CA 1
ATOM 1699 C C . ARG A 1 213 ? -2.671 6.559 -7.565 1.00 66.19 213 ARG A C 1
ATOM 1701 O O . ARG A 1 213 ? -3.350 6.810 -6.565 1.00 66.19 213 ARG A O 1
ATOM 1708 N N . LYS A 1 214 ? -3.220 6.395 -8.770 1.00 62.62 214 LYS A N 1
ATOM 1709 C CA . LYS A 1 214 ? -4.655 6.141 -8.953 1.00 62.62 214 LYS A CA 1
ATOM 1710 C C . LYS A 1 214 ? -4.962 4.693 -8.541 1.00 62.62 214 LYS A C 1
ATOM 1712 O O . LYS A 1 214 ? -4.107 3.831 -8.734 1.00 62.62 214 LYS A O 1
ATOM 1717 N N . PRO A 1 215 ? -6.136 4.417 -7.948 1.00 62.47 215 PRO A N 1
ATOM 1718 C CA . PRO A 1 215 ? -7.300 5.297 -7.803 1.00 62.47 215 PRO A CA 1
ATOM 1719 C C . PRO A 1 215 ? -7.381 6.045 -6.452 1.00 62.47 215 PRO A C 1
ATOM 1721 O O . PRO A 1 215 ? -8.437 6.058 -5.830 1.00 62.47 215 PRO A O 1
ATOM 1724 N N . TYR A 1 216 ? -6.301 6.695 -5.988 1.00 81.94 216 TYR A N 1
ATOM 1725 C CA . TYR A 1 216 ? -6.298 7.524 -4.760 1.00 81.94 216 TYR A CA 1
ATOM 1726 C C . TYR A 1 216 ? -6.471 6.718 -3.465 1.00 81.94 216 TYR A C 1
ATOM 1728 O O . TYR A 1 216 ? -6.908 7.221 -2.430 1.00 81.94 216 TYR A O 1
ATOM 1736 N N . THR A 1 217 ? -6.129 5.436 -3.535 1.00 85.12 217 THR A N 1
ATOM 1737 C CA . THR A 1 217 ? -6.309 4.466 -2.451 1.00 85.12 217 THR A CA 1
ATOM 1738 C C . THR A 1 217 ? -5.050 4.247 -1.627 1.00 85.12 217 THR A C 1
ATOM 1740 O O . THR A 1 217 ? -5.046 3.409 -0.728 1.00 85.12 217 THR A O 1
ATOM 1743 N N . ASP A 1 218 ? -3.978 4.957 -1.977 1.00 85.75 218 ASP A N 1
ATOM 1744 C CA . ASP A 1 218 ? -2.723 4.980 -1.241 1.00 85.75 218 ASP A CA 1
ATOM 1745 C C . ASP A 1 218 ? -2.948 5.437 0.204 1.00 85.75 218 ASP A C 1
ATOM 1747 O O . ASP A 1 218 ? -3.789 6.294 0.485 1.00 85.75 218 ASP A O 1
ATOM 1751 N N . GLY A 1 219 ? -2.155 4.878 1.115 1.00 90.56 219 GLY A N 1
ATOM 1752 C CA . GLY A 1 219 ? -2.233 5.212 2.525 1.00 90.56 219 GLY A CA 1
ATOM 1753 C C . GLY A 1 219 ? -3.408 4.579 3.274 1.00 90.56 219 GLY A C 1
ATOM 1754 O O . GLY A 1 219 ? -4.306 3.924 2.726 1.00 90.56 219 GLY A O 1
ATOM 1755 N N . SER A 1 220 ? -3.412 4.801 4.581 1.00 95.19 220 SER A N 1
ATOM 1756 C CA . SER A 1 220 ? -4.384 4.234 5.508 1.00 95.19 220 SER A CA 1
ATOM 1757 C C . SER A 1 220 ? -4.576 5.113 6.727 1.00 95.19 220 SER A C 1
ATOM 1759 O O . SER A 1 220 ? -3.661 5.822 7.137 1.00 95.19 220 SER A O 1
ATOM 1761 N N . ILE A 1 221 ? -5.753 5.032 7.332 1.00 98.12 221 ILE A N 1
ATOM 1762 C CA . ILE A 1 221 ? -6.130 5.864 8.472 1.00 98.12 221 ILE A CA 1
ATOM 1763 C C . ILE A 1 221 ? -6.637 4.956 9.579 1.00 98.12 221 ILE A C 1
ATOM 1765 O O . ILE A 1 221 ? -7.384 4.014 9.315 1.00 98.12 221 ILE A O 1
ATOM 1769 N N . MET A 1 222 ? -6.249 5.246 10.816 1.00 98.38 222 MET A N 1
ATOM 1770 C CA . MET A 1 222 ? -6.783 4.570 11.989 1.00 98.38 222 MET A CA 1
ATOM 1771 C C . MET A 1 222 ? -7.036 5.563 13.113 1.00 98.38 222 MET A C 1
ATOM 1773 O O . MET A 1 222 ? -6.118 6.241 13.574 1.00 98.38 222 MET A O 1
ATOM 1777 N N . PHE A 1 223 ? -8.281 5.592 13.577 1.00 98.38 223 PHE A N 1
ATOM 1778 C CA . PHE A 1 223 ? -8.644 6.194 14.847 1.00 98.38 223 PHE A CA 1
ATOM 1779 C C . PHE A 1 223 ? -8.435 5.172 15.960 1.00 98.38 223 PHE A C 1
ATOM 1781 O O . PHE A 1 223 ? -8.771 3.991 15.814 1.00 98.38 223 PHE A O 1
ATOM 1788 N N . THR A 1 224 ? -7.854 5.613 17.068 1.00 96.50 224 THR A N 1
ATOM 1789 C CA . THR A 1 224 ? -7.588 4.759 18.225 1.00 96.50 224 THR A CA 1
ATOM 1790 C C . THR A 1 224 ? -8.515 5.136 19.370 1.00 96.50 224 THR A C 1
ATOM 1792 O O . THR A 1 224 ? -8.749 6.311 19.663 1.00 96.50 224 THR A O 1
ATOM 1795 N N . HIS A 1 225 ? -9.059 4.112 20.012 1.00 92.19 225 HIS A N 1
ATOM 1796 C CA . HIS A 1 225 ? -9.913 4.228 21.181 1.00 92.19 225 HIS A CA 1
ATOM 1797 C C . HIS A 1 225 ? -9.425 3.257 22.245 1.00 92.19 225 HIS A C 1
ATOM 1799 O O . HIS A 1 225 ? -8.713 2.293 21.955 1.00 92.19 225 HIS A O 1
ATOM 1805 N N . ASP A 1 226 ? -9.837 3.474 23.491 1.00 82.12 226 ASP A N 1
ATOM 1806 C CA . ASP A 1 226 ? -9.517 2.544 24.567 1.00 82.12 226 ASP A CA 1
ATOM 1807 C C . ASP A 1 226 ? -10.080 1.143 24.243 1.00 82.12 226 ASP A C 1
ATOM 1809 O O . ASP A 1 226 ? -11.291 0.901 24.248 1.00 82.12 226 ASP A O 1
ATOM 1813 N N . GLY A 1 227 ? -9.169 0.225 23.906 1.00 81.88 227 GLY A N 1
ATOM 1814 C CA . GLY A 1 227 ? -9.460 -1.171 23.572 1.00 81.88 227 GLY A CA 1
ATOM 1815 C C . GLY A 1 227 ? -10.014 -1.429 22.167 1.00 81.88 227 GLY A C 1
ATOM 1816 O O . GLY A 1 227 ? -10.383 -2.565 21.893 1.00 81.88 227 GLY A O 1
ATOM 1817 N N . HIS A 1 228 ? -10.091 -0.420 21.292 1.00 92.56 228 HIS A N 1
ATOM 1818 C CA . HIS A 1 228 ? -10.659 -0.570 19.949 1.00 92.56 228 HIS A CA 1
ATOM 1819 C C . HIS A 1 228 ? -9.901 0.266 18.917 1.00 92.56 228 HIS A C 1
ATOM 1821 O O . HIS A 1 228 ? -9.388 1.343 19.223 1.00 92.56 228 HIS A O 1
ATOM 1827 N N . TRP A 1 229 ? -9.903 -0.191 17.668 1.00 97.62 229 TRP A N 1
ATOM 1828 C CA . TRP A 1 229 ? -9.287 0.534 16.561 1.00 97.62 229 TRP A CA 1
ATOM 1829 C C . TRP A 1 229 ? -10.264 0.650 15.402 1.00 97.62 229 TRP A C 1
ATOM 1831 O O . TRP A 1 229 ? -10.812 -0.349 14.948 1.00 97.62 229 TRP A O 1
ATOM 1841 N N . PHE A 1 230 ? -10.491 1.865 14.922 1.00 97.94 230 PHE A N 1
ATOM 1842 C CA . PHE A 1 230 ? -11.414 2.142 13.831 1.00 97.94 230 PHE A CA 1
ATOM 1843 C C . PHE A 1 230 ? -10.603 2.531 12.599 1.00 97.94 230 PHE A C 1
ATOM 1845 O O . PHE A 1 230 ? -10.052 3.629 12.513 1.00 97.94 230 PHE A O 1
ATOM 1852 N N . ALA A 1 231 ? -10.440 1.575 11.689 1.00 97.69 231 ALA A N 1
ATOM 1853 C CA . ALA A 1 231 ? -9.461 1.628 10.613 1.00 97.69 231 ALA A CA 1
ATOM 1854 C C . ALA A 1 231 ? -10.137 1.700 9.245 1.00 97.69 231 ALA A C 1
ATOM 1856 O O . ALA A 1 231 ? -11.142 1.034 9.000 1.00 97.69 231 ALA A O 1
ATOM 1857 N N . SER A 1 232 ? -9.552 2.474 8.330 1.00 97.06 232 SER A N 1
ATOM 1858 C CA . SER A 1 232 ? -10.005 2.534 6.942 1.00 97.06 232 SER A CA 1
ATOM 1859 C C . SER A 1 232 ? -9.896 1.157 6.291 1.00 97.06 232 SER A C 1
ATOM 1861 O O . SER A 1 232 ? -8.909 0.446 6.510 1.00 97.06 232 SER A O 1
ATOM 1863 N N . GLN A 1 233 ? -10.857 0.816 5.443 1.00 94.38 233 GLN A N 1
ATOM 1864 C CA . GLN A 1 233 ? -10.858 -0.409 4.654 1.00 94.38 233 GLN A CA 1
ATOM 1865 C C . GLN A 1 233 ? -9.706 -0.447 3.637 1.00 94.38 233 GLN A C 1
ATOM 1867 O O . GLN A 1 233 ? -9.147 0.571 3.208 1.00 94.38 233 GLN A O 1
ATOM 1872 N N . THR A 1 234 ? -9.349 -1.664 3.237 1.00 88.56 234 THR A N 1
ATOM 1873 C CA . THR A 1 234 ? -8.405 -1.915 2.147 1.00 88.56 234 THR A CA 1
ATOM 1874 C C . THR A 1 234 ? -8.950 -1.329 0.838 1.00 88.56 234 THR A C 1
ATOM 1876 O O . THR A 1 234 ? -10.083 -1.596 0.445 1.00 88.56 234 THR A O 1
ATOM 1879 N N . VAL A 1 235 ? -8.117 -0.540 0.148 1.00 84.56 235 VAL A N 1
ATOM 1880 C CA . VAL A 1 235 ? -8.433 0.131 -1.133 1.00 84.56 235 VAL A CA 1
ATOM 1881 C C . VAL A 1 235 ? -9.554 1.187 -1.029 1.00 84.56 235 VAL A C 1
ATOM 1883 O O . VAL A 1 235 ? -10.244 1.486 -1.998 1.00 84.56 235 VAL A O 1
ATOM 1886 N N . THR A 1 236 ? -9.720 1.813 0.137 1.00 89.25 236 THR A N 1
ATOM 1887 C CA . THR A 1 236 ? -10.576 3.005 0.275 1.00 89.25 236 THR A CA 1
ATOM 1888 C C . THR A 1 236 ? -9.970 4.210 -0.445 1.00 89.25 236 THR A C 1
ATOM 1890 O O . THR A 1 236 ? -8.839 4.594 -0.126 1.00 89.25 236 THR A O 1
ATOM 1893 N N . ASP A 1 237 ? -10.737 4.833 -1.349 1.00 91.19 237 ASP A N 1
ATOM 1894 C CA . ASP A 1 237 ? -10.423 6.133 -1.964 1.00 91.19 237 ASP A CA 1
ATOM 1895 C C . ASP A 1 237 ? -10.412 7.214 -0.879 1.00 91.19 237 ASP A C 1
ATOM 1897 O O . ASP A 1 237 ? -11.458 7.639 -0.377 1.00 91.19 237 ASP A O 1
ATOM 1901 N N . LYS A 1 238 ? -9.213 7.670 -0.510 1.00 94.12 238 LYS A N 1
ATOM 1902 C CA . LYS A 1 238 ? -9.035 8.619 0.591 1.00 94.12 238 LYS A CA 1
ATOM 1903 C C . LYS A 1 238 ? -9.556 10.014 0.262 1.00 94.12 238 LYS A C 1
ATOM 1905 O O . LYS A 1 238 ? -9.773 10.787 1.181 1.00 94.12 238 LYS A O 1
ATOM 1910 N N . SER A 1 239 ? -9.815 10.341 -1.006 1.00 92.62 239 SER A N 1
ATOM 1911 C CA . SER A 1 239 ? -10.337 11.654 -1.418 1.00 92.62 239 SER A CA 1
ATOM 1912 C C . SER A 1 239 ? -11.859 11.797 -1.261 1.00 92.62 239 SER A C 1
ATOM 1914 O O . SER A 1 239 ? -12.402 12.906 -1.375 1.00 92.62 239 SER A O 1
ATOM 1916 N N . ARG A 1 240 ? -12.563 10.674 -1.046 1.00 94.44 240 ARG A N 1
ATOM 1917 C CA . ARG A 1 240 ? -14.036 10.578 -1.003 1.00 94.44 240 ARG A CA 1
ATOM 1918 C C . ARG A 1 240 ? -14.565 9.636 0.078 1.00 94.44 240 ARG A C 1
ATOM 1920 O O . ARG A 1 240 ? -15.745 9.301 0.057 1.00 94.44 240 ARG A O 1
ATOM 1927 N N . MET A 1 241 ? -13.702 9.192 0.982 1.00 95.38 241 MET A N 1
ATOM 1928 C CA . MET A 1 241 ? -14.078 8.257 2.034 1.00 95.38 241 MET A CA 1
ATOM 1929 C C . MET A 1 241 ? -15.145 8.826 2.972 1.00 95.38 241 MET A C 1
ATOM 1931 O O . MET A 1 241 ? -15.228 10.031 3.213 1.00 95.38 241 MET A O 1
ATOM 1935 N N . THR A 1 242 ? -15.928 7.913 3.526 1.00 97.12 242 THR A N 1
ATOM 1936 C CA . THR A 1 242 ? -16.996 8.151 4.496 1.00 97.12 242 THR A CA 1
ATOM 1937 C C . THR A 1 242 ? -16.822 7.219 5.692 1.00 97.12 242 TH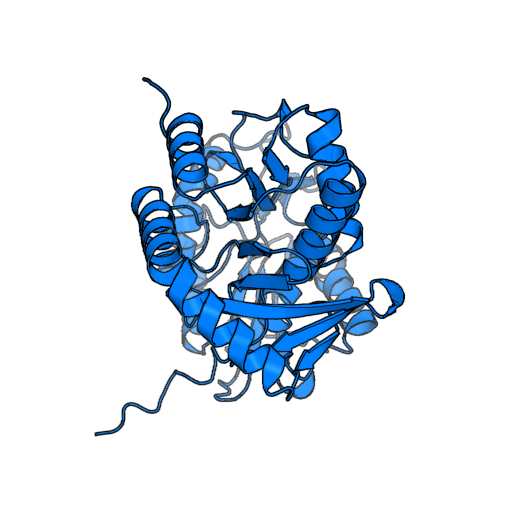R A C 1
ATOM 1939 O O . THR A 1 242 ? -15.998 6.302 5.664 1.00 97.12 242 THR A O 1
ATOM 1942 N N . ALA A 1 243 ? -17.615 7.408 6.747 1.00 97.12 243 ALA A N 1
ATOM 1943 C CA . ALA A 1 243 ? -17.596 6.512 7.902 1.00 97.12 243 ALA A CA 1
ATOM 1944 C C . ALA A 1 243 ? -17.888 5.037 7.549 1.00 97.12 243 ALA A C 1
ATOM 1946 O O . ALA A 1 243 ? -17.415 4.126 8.232 1.00 97.12 243 ALA A O 1
ATOM 1947 N N . ASP A 1 244 ? -18.623 4.770 6.465 1.00 96.50 244 ASP A N 1
ATOM 1948 C CA . ASP A 1 244 ? -18.910 3.404 6.013 1.00 96.50 244 ASP A CA 1
ATOM 1949 C C . ASP A 1 244 ? -17.696 2.685 5.404 1.00 96.50 244 ASP A C 1
ATOM 1951 O O . ASP A 1 244 ? -17.680 1.449 5.346 1.00 96.50 244 ASP A O 1
ATOM 1955 N N . ASP A 1 245 ? -16.658 3.437 5.034 1.00 96.31 245 ASP A N 1
ATOM 1956 C CA . ASP A 1 245 ? -15.386 2.925 4.521 1.00 96.31 245 ASP A CA 1
ATOM 1957 C C . ASP A 1 245 ? -14.398 2.547 5.636 1.00 96.31 245 ASP A C 1
ATOM 1959 O O . ASP A 1 245 ? -13.206 2.359 5.379 1.00 96.31 245 ASP A O 1
ATOM 1963 N N . PHE A 1 246 ? -14.880 2.450 6.877 1.00 97.56 246 PHE A N 1
ATOM 1964 C CA . PHE A 1 246 ? -14.103 2.063 8.046 1.00 97.56 246 PHE A CA 1
ATOM 1965 C C . PHE A 1 246 ? -14.713 0.844 8.743 1.00 97.56 246 PHE A C 1
ATOM 1967 O O . PHE A 1 246 ? -15.940 0.669 8.821 1.00 97.56 246 PHE A O 1
ATOM 1974 N N . ASP A 1 247 ? -13.815 0.032 9.290 1.00 96.75 247 ASP A N 1
ATOM 1975 C CA . ASP A 1 247 ? -14.109 -1.174 10.047 1.00 96.75 247 ASP A CA 1
ATOM 1976 C C . ASP A 1 247 ? -13.562 -1.056 11.469 1.00 96.75 247 ASP A C 1
ATOM 1978 O O . ASP A 1 247 ? -12.577 -0.364 11.741 1.00 96.75 247 ASP A O 1
ATOM 1982 N N . LEU A 1 248 ? -14.204 -1.767 12.385 1.00 98.19 248 LEU A N 1
ATOM 1983 C CA . LEU A 1 248 ? -13.771 -1.888 13.767 1.00 98.19 248 LEU A CA 1
ATOM 1984 C C . LEU A 1 248 ? -12.843 -3.093 13.892 1.00 98.19 248 LEU A C 1
ATOM 1986 O O . LEU A 1 248 ? -13.236 -4.193 13.533 1.00 98.19 248 LEU A O 1
ATOM 1990 N N . ILE A 1 249 ? -11.661 -2.922 14.460 1.00 97.94 249 ILE A N 1
ATOM 1991 C CA . ILE A 1 249 ? -10.779 -4.007 14.891 1.00 97.94 249 ILE A CA 1
ATOM 1992 C C . ILE A 1 249 ? -10.878 -4.097 16.414 1.00 97.94 249 ILE A C 1
ATOM 1994 O O . ILE A 1 249 ? -10.770 -3.083 17.108 1.00 97.94 249 ILE A O 1
ATOM 1998 N N . THR A 1 250 ? -11.096 -5.306 16.929 1.00 95.88 250 THR A N 1
ATOM 1999 C CA . THR A 1 250 ? -11.344 -5.552 18.362 1.00 95.88 250 THR A CA 1
ATOM 2000 C C . THR A 1 250 ? -10.242 -6.360 19.031 1.00 95.88 250 THR A C 1
ATOM 2002 O O . THR A 1 250 ? -10.046 -6.264 20.239 1.00 95.88 250 THR A O 1
ATOM 2005 N N . SER A 1 251 ? -9.479 -7.135 18.262 1.00 95.25 251 SER A N 1
ATOM 2006 C CA . SER A 1 251 ? -8.314 -7.852 18.773 1.00 95.25 251 SER A CA 1
ATOM 2007 C C . SER A 1 251 ? -7.318 -8.171 17.667 1.00 95.25 251 SER A C 1
ATOM 2009 O O . SER A 1 251 ? -7.651 -8.156 16.479 1.00 95.25 251 SER A O 1
ATOM 2011 N N . PHE A 1 252 ? -6.086 -8.467 18.066 1.00 95.62 252 PHE A N 1
ATOM 2012 C CA . PHE A 1 252 ? -5.046 -8.966 17.183 1.00 95.62 252 PHE A CA 1
ATOM 2013 C C . PHE A 1 252 ? -4.092 -9.890 17.938 1.00 95.62 252 PHE A C 1
ATOM 2015 O O . PHE A 1 252 ? -3.945 -9.781 19.156 1.00 95.62 252 PHE A O 1
ATOM 2022 N N . ASP A 1 253 ? -3.433 -10.776 17.199 1.00 94.38 253 ASP A N 1
ATOM 2023 C CA . ASP A 1 253 ? -2.383 -11.655 17.703 1.00 94.38 253 ASP A CA 1
ATOM 2024 C C . ASP A 1 253 ? -1.183 -11.629 16.746 1.00 94.38 253 ASP A C 1
ATOM 2026 O O . ASP A 1 253 ? -1.258 -12.059 15.592 1.00 94.38 253 ASP A O 1
ATOM 2030 N N . GLU A 1 254 ? -0.056 -11.116 17.246 1.00 92.50 254 GLU A N 1
ATOM 2031 C CA . GLU A 1 254 ? 1.210 -11.041 16.511 1.00 92.50 254 GLU A CA 1
ATOM 2032 C C . GLU A 1 254 ? 1.751 -12.436 16.161 1.00 92.50 254 GLU A C 1
ATOM 2034 O O . GLU A 1 254 ? 2.301 -12.611 15.074 1.00 92.50 254 GLU A O 1
ATOM 2039 N N . GLY A 1 255 ? 1.573 -13.433 17.035 1.00 91.06 255 GLY A N 1
ATOM 2040 C CA . GLY A 1 255 ? 2.135 -14.775 16.862 1.00 91.06 255 GLY A CA 1
ATOM 2041 C C . GLY A 1 255 ? 1.510 -15.543 15.699 1.00 91.06 255 GLY A C 1
ATOM 2042 O O . GLY A 1 255 ? 2.210 -16.233 14.960 1.00 91.06 255 GLY A O 1
ATOM 2043 N N . THR A 1 256 ? 0.201 -15.384 15.504 1.00 90.56 256 THR A N 1
ATOM 2044 C CA . THR A 1 256 ? -0.542 -15.965 14.371 1.00 90.56 256 THR A CA 1
ATOM 2045 C C . THR A 1 256 ? -0.729 -14.991 13.205 1.00 90.56 256 THR A C 1
ATOM 2047 O O . THR A 1 256 ? -1.338 -15.345 12.195 1.00 90.56 256 THR A O 1
ATOM 2050 N N . ALA A 1 257 ? -0.194 -13.771 13.324 1.00 88.56 257 ALA A N 1
ATOM 2051 C CA . ALA A 1 257 ? -0.416 -12.665 12.401 1.00 88.56 257 ALA A CA 1
ATOM 2052 C C . ALA A 1 257 ? -1.910 -12.455 12.086 1.00 88.56 257 ALA A C 1
ATOM 2054 O O . ALA A 1 257 ? -2.281 -12.274 10.925 1.00 88.56 257 ALA A O 1
ATOM 2055 N N . SER A 1 258 ? -2.773 -12.505 13.102 1.00 93.19 258 SER A N 1
ATOM 2056 C CA . SER A 1 258 ? -4.229 -12.449 12.944 1.00 93.19 258 SER A CA 1
ATOM 2057 C C . SER A 1 258 ? -4.838 -11.174 13.525 1.00 93.19 258 SER A C 1
ATOM 2059 O O . SER A 1 258 ? -4.276 -10.546 14.424 1.00 93.19 258 SER A O 1
ATOM 2061 N N . LEU A 1 259 ? -5.994 -10.777 12.991 1.00 94.94 259 LEU A N 1
ATOM 2062 C CA . LEU A 1 259 ? -6.829 -9.726 13.572 1.00 94.94 259 LEU A CA 1
ATOM 2063 C C . LEU A 1 259 ? -8.308 -10.091 13.498 1.00 94.94 259 LEU A C 1
ATOM 2065 O O . LEU A 1 259 ? -8.751 -10.738 12.546 1.00 94.94 259 LEU A O 1
ATOM 2069 N N . THR A 1 260 ? -9.062 -9.638 14.495 1.00 96.25 260 THR A N 1
ATOM 2070 C CA . THR A 1 260 ? -10.519 -9.764 14.546 1.00 96.25 260 THR A CA 1
ATOM 2071 C C . THR A 1 260 ? -11.156 -8.421 14.230 1.00 96.25 260 THR A C 1
ATOM 2073 O O . THR A 1 260 ? -10.800 -7.415 14.847 1.00 96.25 260 THR A O 1
ATOM 2076 N N . TYR A 1 261 ? -12.096 -8.393 13.285 1.00 96.88 261 TYR A N 1
ATOM 2077 C CA . TYR A 1 261 ? -12.723 -7.155 12.825 1.00 96.88 261 TYR A CA 1
ATOM 2078 C C . TYR A 1 261 ? -14.238 -7.274 12.630 1.00 96.88 261 TYR A C 1
ATOM 2080 O O . TYR A 1 261 ? -14.760 -8.345 12.344 1.00 96.88 261 TYR A O 1
ATOM 2088 N N . THR A 1 262 ? -14.945 -6.154 12.719 1.00 97.06 262 THR A N 1
ATOM 2089 C CA . THR A 1 262 ? -16.362 -6.003 12.386 1.00 97.06 262 THR A CA 1
ATOM 2090 C C . THR A 1 262 ? -16.506 -4.929 11.321 1.00 97.06 262 THR A C 1
ATOM 2092 O O . THR A 1 262 ? -16.102 -3.786 11.524 1.00 97.06 262 THR A O 1
ATOM 2095 N N . GLY A 1 263 ? -17.104 -5.287 10.190 1.00 93.69 263 GLY A N 1
ATOM 2096 C CA . GLY A 1 263 ? -17.281 -4.384 9.059 1.00 93.69 263 GLY A CA 1
ATOM 2097 C C . GLY A 1 263 ? -17.553 -5.133 7.754 1.00 93.69 263 GLY A C 1
ATOM 2098 O O . GLY A 1 263 ? -17.460 -6.365 7.730 1.00 93.69 263 GLY A O 1
ATOM 2099 N N . PRO A 1 264 ? -17.966 -4.430 6.686 1.00 88.75 264 PRO A N 1
ATOM 2100 C CA . PRO A 1 264 ? -18.332 -5.049 5.414 1.00 88.75 264 PRO A CA 1
ATOM 2101 C C . PRO A 1 264 ? -17.138 -5.436 4.529 1.00 88.75 264 PRO A C 1
ATOM 2103 O O . PRO A 1 264 ? -17.343 -6.176 3.563 1.00 88.75 264 PRO A O 1
ATOM 2106 N N . ARG A 1 265 ? -15.927 -4.931 4.801 1.00 89.50 265 ARG A N 1
ATOM 2107 C CA . ARG A 1 265 ? -14.713 -5.252 4.035 1.00 89.50 265 ARG A CA 1
ATOM 2108 C C . ARG A 1 265 ? -13.555 -5.601 4.965 1.00 89.50 265 ARG A C 1
ATOM 2110 O O . ARG A 1 265 ? -13.748 -5.709 6.166 1.00 89.50 265 ARG A O 1
ATOM 2117 N N . LEU A 1 266 ? -12.378 -5.854 4.398 1.00 92.06 266 LEU A N 1
ATOM 2118 C CA . LEU A 1 266 ? -11.161 -6.010 5.183 1.00 92.06 266 LEU A CA 1
ATOM 2119 C C . LEU A 1 266 ? -10.626 -4.643 5.632 1.00 92.06 266 LEU A C 1
ATOM 2121 O O . LEU A 1 266 ? -10.522 -3.744 4.787 1.00 92.06 266 LEU A O 1
ATOM 2125 N N . PRO A 1 267 ? -10.138 -4.522 6.880 1.00 94.38 267 PRO A N 1
ATOM 2126 C CA . PRO A 1 267 ? -9.313 -3.393 7.291 1.00 94.38 267 PRO A CA 1
ATOM 2127 C C . PRO A 1 267 ? -8.072 -3.234 6.404 1.00 94.38 267 PRO A C 1
ATOM 2129 O O . PRO A 1 267 ? -7.635 -4.193 5.759 1.00 94.38 267 PRO A O 1
ATOM 2132 N N . SER A 1 268 ? -7.486 -2.035 6.386 1.00 93.19 268 SER A N 1
ATOM 2133 C CA . SER A 1 268 ? -6.268 -1.718 5.625 1.00 93.19 268 SER A CA 1
ATOM 2134 C C . SER A 1 268 ? -5.167 -2.779 5.760 1.00 93.19 268 SER A C 1
ATOM 2136 O O . SER A 1 268 ? -4.970 -3.360 6.830 1.00 93.19 268 SER A O 1
ATOM 2138 N N . SER A 1 269 ? -4.383 -2.961 4.694 1.00 90.25 269 SER A N 1
ATOM 2139 C CA . SER A 1 269 ? -3.149 -3.754 4.701 1.00 90.25 269 SER A CA 1
ATOM 2140 C C . SER A 1 269 ? -2.164 -3.326 5.785 1.00 90.25 269 SER A C 1
ATOM 2142 O O . SER A 1 269 ? -1.442 -4.171 6.305 1.00 90.25 269 SER A O 1
ATOM 2144 N N . ASP A 1 270 ? -2.180 -2.045 6.150 1.00 93.38 270 ASP A N 1
ATOM 2145 C CA . ASP A 1 270 ? -1.251 -1.425 7.102 1.00 93.38 270 ASP A CA 1
ATOM 2146 C C . ASP A 1 270 ? -1.751 -1.535 8.553 1.00 93.38 270 ASP A C 1
ATOM 2148 O O . ASP A 1 270 ? -1.038 -1.197 9.499 1.00 93.38 270 ASP A O 1
ATOM 2152 N N . ALA A 1 271 ? -2.971 -2.054 8.760 1.00 95.31 271 ALA A N 1
ATOM 2153 C CA . ALA A 1 271 ? -3.567 -2.196 10.085 1.00 95.31 271 ALA A CA 1
ATOM 2154 C C . ALA A 1 271 ? -2.652 -2.918 11.098 1.00 95.31 271 ALA A C 1
ATOM 2156 O O . ALA A 1 271 ? -2.530 -2.410 12.212 1.00 95.31 271 ALA A O 1
ATOM 2157 N N . PRO A 1 272 ? -1.946 -4.024 10.768 1.00 95.44 272 PRO A N 1
ATOM 2158 C CA . PRO A 1 272 ? -1.037 -4.677 11.716 1.00 95.44 272 PRO A CA 1
ATOM 2159 C C . PRO A 1 272 ? 0.030 -3.744 12.303 1.00 95.44 272 PRO A C 1
ATOM 2161 O O . PRO A 1 272 ? 0.351 -3.814 13.490 1.00 95.44 272 PRO A O 1
ATOM 2164 N N . GLU A 1 273 ? 0.571 -2.842 11.488 1.00 95.69 273 GLU A N 1
ATOM 2165 C CA . GLU A 1 273 ? 1.619 -1.909 11.905 1.00 95.69 273 GLU A CA 1
ATOM 2166 C C . GLU A 1 273 ? 1.071 -0.860 12.845 1.00 95.69 273 GLU A C 1
ATOM 2168 O O . GLU A 1 273 ? 1.680 -0.552 13.865 1.00 95.69 273 GLU A O 1
ATOM 2173 N N . PHE A 1 274 ? -0.106 -0.343 12.519 1.00 96.81 274 PHE A N 1
ATOM 2174 C CA . PHE A 1 274 ? -0.783 0.668 13.308 1.00 96.81 274 PHE A CA 1
ATOM 2175 C C . PHE A 1 274 ? -1.252 0.110 14.653 1.00 96.81 274 PHE A C 1
ATOM 2177 O O . PHE A 1 274 ? -1.064 0.751 15.691 1.00 96.81 274 PHE A O 1
ATOM 2184 N N . LEU A 1 275 ? -1.800 -1.106 14.662 1.00 96.44 275 LEU A N 1
ATOM 2185 C CA . LEU A 1 275 ? -2.187 -1.822 15.879 1.00 96.44 275 LEU A CA 1
ATOM 2186 C C . LEU A 1 275 ? -0.988 -1.998 16.814 1.00 96.44 275 LEU A C 1
ATOM 2188 O O . LEU A 1 275 ? -1.063 -1.656 17.997 1.00 96.44 275 LEU A O 1
ATOM 2192 N N . MET A 1 276 ? 0.149 -2.456 16.279 1.00 96.44 276 MET A N 1
ATOM 2193 C CA . MET A 1 276 ? 1.366 -2.599 17.076 1.00 96.44 276 MET A CA 1
ATOM 2194 C C . MET A 1 276 ? 1.927 -1.240 17.515 1.00 96.44 276 MET A C 1
ATOM 2196 O O . MET A 1 276 ? 2.273 -1.079 18.684 1.00 96.44 276 MET A O 1
ATOM 2200 N N . LEU A 1 277 ? 1.986 -0.250 16.620 1.00 96.75 277 LEU A N 1
ATOM 2201 C CA . LEU A 1 277 ? 2.478 1.095 16.922 1.00 96.75 277 LEU A CA 1
ATOM 2202 C C . LEU A 1 277 ? 1.670 1.744 18.053 1.00 96.75 277 LEU A C 1
ATOM 2204 O O . LEU 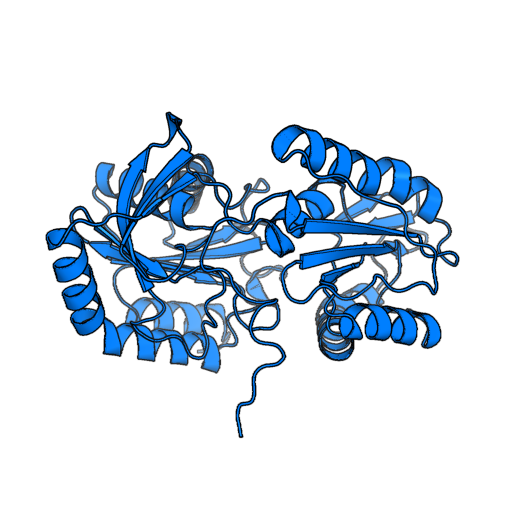A 1 277 ? 2.252 2.184 19.042 1.00 96.75 277 LEU A O 1
ATOM 2208 N N . SER A 1 278 ? 0.340 1.760 17.938 1.00 96.19 278 SER A N 1
ATOM 2209 C CA . SER A 1 278 ? -0.553 2.317 18.965 1.00 96.19 278 SER A CA 1
ATOM 2210 C C . SER A 1 278 ? -0.420 1.584 20.302 1.00 96.19 278 SER A C 1
ATOM 2212 O O . SER A 1 278 ? -0.355 2.230 21.348 1.00 96.19 278 SER A O 1
ATOM 2214 N N . SER A 1 279 ? -0.288 0.253 20.280 1.00 94.62 279 SER A N 1
ATOM 2215 C CA . SER A 1 279 ? -0.091 -0.556 21.487 1.00 94.62 279 SER A CA 1
ATOM 2216 C C . SER A 1 279 ? 1.227 -0.225 22.190 1.00 94.62 279 SER A C 1
ATOM 2218 O O . SER A 1 279 ? 1.242 0.010 23.399 1.00 94.62 279 SER A O 1
ATOM 2220 N N . VAL A 1 280 ? 2.335 -0.159 21.444 1.00 95.62 280 VAL A N 1
ATOM 2221 C CA . VAL A 1 280 ? 3.659 0.160 22.000 1.00 95.62 280 VAL A CA 1
ATOM 2222 C C . VAL A 1 280 ? 3.705 1.603 22.504 1.00 95.62 280 VAL A C 1
ATOM 2224 O O . VAL A 1 280 ? 4.167 1.833 23.619 1.00 95.62 280 VAL A O 1
ATOM 2227 N N . LEU A 1 281 ? 3.171 2.570 21.751 1.00 95.38 281 LEU A N 1
ATOM 2228 C CA . LEU A 1 281 ? 3.044 3.953 22.222 1.00 95.38 281 LEU A CA 1
ATOM 2229 C C . LEU A 1 281 ? 2.260 4.012 23.542 1.00 95.38 281 LEU A C 1
ATOM 2231 O O . LEU A 1 281 ? 2.719 4.646 24.497 1.00 95.38 281 LEU A O 1
ATOM 2235 N N . GLY A 1 282 ? 1.139 3.286 23.630 1.00 93.69 282 GLY A N 1
ATOM 2236 C CA . GLY A 1 282 ? 0.296 3.227 24.823 1.00 93.69 282 GLY A CA 1
ATOM 2237 C C . GLY A 1 282 ? 1.021 2.674 26.051 1.00 93.69 282 GLY A C 1
ATOM 2238 O O . GLY A 1 282 ? 0.869 3.225 27.144 1.00 93.69 282 GLY A O 1
ATOM 2239 N N . MET A 1 283 ? 1.864 1.648 25.876 1.00 94.31 283 MET A N 1
ATOM 2240 C CA . MET A 1 283 ? 2.733 1.108 26.938 1.00 94.31 283 MET A CA 1
ATOM 2241 C C . MET A 1 283 ? 3.752 2.137 27.451 1.00 94.31 283 MET A C 1
ATOM 2243 O O . MET A 1 283 ? 4.176 2.062 28.603 1.00 94.31 283 MET A O 1
ATOM 2247 N N . HIS A 1 284 ? 4.114 3.114 26.620 1.00 95.00 284 HIS A N 1
ATOM 2248 C CA . HIS A 1 284 ? 5.020 4.214 26.952 1.00 95.00 284 HIS A CA 1
ATOM 2249 C C . HIS A 1 284 ? 4.289 5.529 27.286 1.00 95.00 284 HIS A C 1
ATOM 2251 O O . HIS A 1 284 ? 4.907 6.591 27.315 1.00 95.00 284 HIS A O 1
ATOM 2257 N N . GLY A 1 285 ? 2.979 5.477 27.554 1.00 92.44 285 GLY A N 1
ATOM 2258 C CA . GLY A 1 285 ? 2.192 6.637 27.985 1.00 92.44 285 GLY A CA 1
ATOM 2259 C C . GLY A 1 285 ? 1.822 7.625 26.872 1.00 92.44 285 GLY A C 1
ATOM 2260 O O . GLY A 1 285 ? 1.273 8.681 27.175 1.00 92.44 285 GLY A O 1
ATOM 2261 N N . ARG A 1 286 ? 2.074 7.299 25.597 1.00 93.62 286 ARG A N 1
ATOM 2262 C CA . ARG A 1 286 ? 1.625 8.079 24.430 1.00 93.62 286 ARG A CA 1
ATOM 2263 C C . ARG A 1 286 ? 0.406 7.397 23.813 1.00 93.62 286 ARG A C 1
ATOM 2265 O O . ARG A 1 286 ? 0.478 6.233 23.447 1.00 93.62 286 ARG A O 1
ATOM 2272 N N . ARG A 1 287 ? -0.723 8.090 23.683 1.00 93.25 287 ARG A N 1
ATOM 2273 C CA . ARG A 1 287 ? -1.962 7.506 23.136 1.00 93.25 287 ARG A CA 1
ATOM 2274 C C . ARG A 1 287 ? -2.514 8.380 22.007 1.00 93.25 287 ARG A C 1
ATOM 2276 O O . ARG A 1 287 ? -3.482 9.093 22.250 1.00 93.25 287 ARG A O 1
ATOM 2283 N N . PRO A 1 288 ? -1.894 8.366 20.811 1.00 94.81 288 PRO A N 1
ATOM 2284 C CA . PRO A 1 288 ? -2.389 9.172 19.701 1.00 94.81 288 PRO A CA 1
ATOM 2285 C C . PRO A 1 288 ? -3.782 8.693 19.303 1.00 94.81 288 PRO A C 1
ATOM 2287 O O . PRO A 1 288 ? -3.975 7.494 19.092 1.00 94.81 288 PRO A O 1
ATOM 2290 N N . ARG A 1 289 ? -4.742 9.607 19.167 1.00 97.25 289 ARG A N 1
ATOM 2291 C CA . ARG A 1 289 ? -6.103 9.267 18.711 1.00 97.25 289 ARG A CA 1
ATOM 2292 C C . ARG A 1 289 ? -6.182 8.980 17.215 1.00 97.25 289 ARG A C 1
ATOM 2294 O O . ARG A 1 289 ? -7.141 8.352 16.782 1.00 97.25 289 ARG A O 1
ATOM 2301 N N . LEU A 1 290 ? -5.201 9.426 16.437 1.00 98.31 290 LEU A N 1
ATOM 2302 C CA . LEU A 1 290 ? -5.186 9.331 14.984 1.00 98.31 290 LEU A CA 1
ATOM 2303 C C . LEU A 1 290 ? -3.799 8.914 14.486 1.00 98.31 290 LEU A C 1
ATOM 2305 O O . LEU A 1 290 ? -2.780 9.493 14.864 1.00 98.31 290 LEU A O 1
ATOM 2309 N N . ILE A 1 291 ? -3.774 7.918 13.605 1.00 98.38 291 ILE A N 1
ATOM 2310 C CA . ILE A 1 291 ? -2.595 7.508 12.842 1.00 98.38 291 ILE A CA 1
ATOM 2311 C C . ILE A 1 291 ? -2.944 7.597 11.359 1.00 98.38 291 ILE A C 1
ATOM 2313 O O . ILE A 1 291 ? -3.951 7.036 10.919 1.00 98.38 291 ILE A O 1
ATOM 2317 N N . VAL A 1 292 ? -2.113 8.301 10.592 1.00 98.12 292 VAL A N 1
ATOM 2318 C CA . VAL A 1 292 ? -2.290 8.492 9.150 1.00 98.12 292 VAL A CA 1
ATOM 2319 C C . VAL A 1 292 ? -1.034 8.044 8.424 1.00 98.12 292 VAL A C 1
ATOM 2321 O O . VAL A 1 292 ? 0.052 8.568 8.657 1.00 98.12 292 VAL A O 1
ATOM 2324 N N . HIS A 1 293 ? -1.197 7.091 7.516 1.00 96.19 293 HIS A N 1
ATOM 2325 C CA . HIS A 1 293 ? -0.239 6.789 6.465 1.00 96.19 293 HIS A CA 1
ATOM 2326 C C . HIS A 1 293 ? -0.746 7.435 5.183 1.00 96.19 293 HIS A C 1
ATOM 2328 O O . HIS A 1 293 ? -1.894 7.227 4.799 1.00 96.19 293 HIS A O 1
ATOM 2334 N N . PHE A 1 294 ? 0.097 8.223 4.534 1.00 93.75 294 PHE A N 1
ATOM 2335 C CA . PHE A 1 294 ? -0.242 8.925 3.304 1.00 93.75 294 PHE A CA 1
ATOM 2336 C C . PHE A 1 294 ? 0.982 9.019 2.397 1.00 93.75 294 PHE A C 1
ATOM 2338 O O . PHE A 1 294 ? 2.114 8.783 2.822 1.00 93.75 294 PHE A O 1
ATOM 2345 N N . HIS A 1 295 ? 0.773 9.380 1.135 1.00 89.19 295 HIS A N 1
ATOM 2346 C CA . HIS A 1 295 ? 1.864 9.500 0.177 1.00 89.19 295 HIS A CA 1
ATOM 2347 C C . HIS A 1 295 ? 1.853 10.885 -0.450 1.00 89.19 295 HIS A C 1
ATOM 2349 O O . HIS A 1 295 ? 0.838 11.324 -0.959 1.00 89.19 295 HIS A O 1
ATOM 2355 N N . HIS A 1 296 ? 2.990 11.570 -0.488 1.00 84.50 296 HIS A N 1
ATOM 2356 C CA . HIS A 1 296 ? 3.103 12.834 -1.213 1.00 84.50 296 HIS A CA 1
ATOM 2357 C C . HIS A 1 296 ? 4.291 12.769 -2.167 1.00 84.50 296 HIS A C 1
ATOM 2359 O O . HIS A 1 296 ? 5.411 12.470 -1.736 1.00 84.50 296 HIS A O 1
ATOM 2365 N N . ARG A 1 297 ? 4.044 13.022 -3.461 1.00 72.19 297 ARG A N 1
ATOM 2366 C CA . ARG A 1 297 ? 5.008 12.806 -4.560 1.00 72.19 297 ARG A CA 1
ATOM 2367 C C . ARG A 1 297 ? 6.361 13.467 -4.299 1.00 72.19 297 ARG A C 1
ATOM 2369 O O . ARG A 1 297 ? 7.395 12.843 -4.511 1.00 72.19 297 ARG A O 1
ATOM 2376 N N . GLU A 1 298 ? 6.348 14.692 -3.783 1.00 70.81 298 GLU A N 1
ATOM 2377 C CA . GLU A 1 298 ? 7.571 15.467 -3.547 1.00 70.81 298 GLU A CA 1
ATOM 2378 C C . GLU A 1 298 ? 8.252 15.149 -2.214 1.00 70.81 298 GLU A C 1
ATOM 2380 O O . GLU A 1 298 ? 9.471 15.231 -2.116 1.00 70.81 298 GLU A O 1
ATOM 2385 N N . LEU A 1 299 ? 7.493 14.769 -1.180 1.00 74.62 299 LEU A N 1
ATOM 2386 C CA . LEU A 1 299 ? 8.051 14.584 0.167 1.00 74.62 299 LEU A CA 1
ATOM 2387 C C . LEU A 1 299 ? 8.692 13.209 0.319 1.00 74.62 299 LEU A C 1
ATOM 2389 O O . LEU A 1 299 ? 9.763 13.075 0.887 1.00 74.62 299 LEU A O 1
ATOM 2393 N N . THR A 1 300 ? 8.063 12.189 -0.253 1.00 69.19 300 THR A N 1
ATOM 2394 C CA . THR A 1 300 ? 8.552 10.802 -0.191 1.00 69.19 300 THR A CA 1
ATOM 2395 C C . THR A 1 300 ? 9.777 10.537 -1.072 1.00 69.19 300 THR A C 1
ATOM 2397 O O . THR A 1 300 ? 10.429 9.510 -0.905 1.00 69.19 300 THR A O 1
ATOM 2400 N N . ARG A 1 301 ? 10.083 11.433 -2.023 1.00 64.06 301 ARG A N 1
ATOM 2401 C CA . ARG A 1 301 ? 11.147 11.252 -3.033 1.00 64.06 301 ARG A CA 1
ATOM 2402 C C . ARG A 1 301 ? 12.104 12.442 -3.153 1.00 64.06 301 ARG A C 1
ATOM 2404 O O . ARG A 1 301 ? 13.079 12.368 -3.896 1.00 64.06 301 ARG A O 1
ATOM 2411 N N . GLY A 1 302 ? 11.824 13.543 -2.462 1.00 64.75 302 GLY A N 1
ATOM 2412 C CA . GLY A 1 302 ? 12.655 14.740 -2.469 1.00 64.75 302 GLY A CA 1
ATOM 2413 C C . GLY A 1 302 ? 13.781 14.685 -1.431 1.00 64.75 302 GLY A C 1
ATOM 2414 O O . GLY A 1 302 ? 13.728 13.906 -0.483 1.00 64.75 302 GLY A O 1
ATOM 2415 N N . PRO A 1 303 ? 14.803 15.551 -1.555 1.00 69.88 303 PRO A N 1
ATOM 2416 C CA . PRO A 1 303 ? 15.854 15.684 -0.542 1.00 69.88 303 PRO A CA 1
ATOM 2417 C C . PRO A 1 303 ? 15.360 16.378 0.740 1.00 69.88 303 PRO A C 1
ATOM 2419 O O . PRO A 1 303 ? 16.056 16.381 1.754 1.00 69.88 303 PRO A O 1
ATOM 2422 N N . ARG A 1 304 ? 14.177 17.002 0.686 1.00 72.06 304 ARG A N 1
ATOM 2423 C CA . ARG A 1 304 ? 13.547 17.698 1.806 1.00 72.06 304 ARG A CA 1
ATOM 2424 C C . ARG A 1 304 ? 13.102 16.654 2.834 1.00 72.06 304 ARG A C 1
ATOM 2426 O O . ARG A 1 304 ? 12.339 15.763 2.486 1.00 72.06 304 ARG A O 1
ATOM 2433 N N . TYR A 1 305 ? 13.569 16.787 4.075 1.00 80.81 305 TYR A N 1
ATOM 2434 C CA . TYR A 1 305 ? 13.330 15.842 5.176 1.00 80.81 305 TYR A CA 1
ATOM 2435 C C . TYR A 1 305 ? 14.076 14.503 5.074 1.00 80.81 305 TYR A C 1
ATOM 2437 O O . TYR A 1 305 ? 13.618 13.491 5.606 1.00 80.81 305 TYR A O 1
ATOM 2445 N N . ARG A 1 306 ? 15.246 14.471 4.416 1.00 81.81 306 ARG A N 1
ATOM 2446 C CA . ARG A 1 306 ? 16.082 13.260 4.310 1.00 81.81 306 ARG A CA 1
ATOM 2447 C C . ARG A 1 306 ? 16.457 12.675 5.677 1.00 81.81 306 ARG A C 1
ATOM 2449 O O . ARG A 1 306 ? 16.553 11.462 5.814 1.00 81.81 306 ARG A O 1
ATOM 2456 N N . GLU A 1 307 ? 16.631 13.520 6.685 1.00 84.19 307 GLU A N 1
ATOM 2457 C CA . GLU A 1 307 ? 16.875 13.139 8.079 1.00 84.19 307 GLU A CA 1
ATOM 2458 C C . GLU A 1 307 ? 15.688 12.412 8.728 1.00 84.19 307 GLU A C 1
ATOM 2460 O O . GLU A 1 307 ? 15.864 11.671 9.697 1.00 84.19 307 GLU A O 1
ATOM 2465 N N . LEU A 1 308 ? 14.482 12.578 8.178 1.00 88.12 308 LEU A N 1
ATOM 2466 C CA . LEU A 1 308 ? 13.266 11.906 8.629 1.00 88.12 308 LEU A CA 1
ATOM 2467 C C . LEU A 1 308 ? 12.947 10.632 7.844 1.00 88.12 308 LEU A C 1
ATOM 2469 O O . LEU A 1 308 ? 12.004 9.926 8.199 1.00 88.12 308 LEU A O 1
ATOM 2473 N N . VAL A 1 309 ? 13.747 10.296 6.831 1.00 87.31 309 VAL A N 1
ATOM 2474 C CA . VAL A 1 309 ? 13.637 9.029 6.102 1.00 87.31 309 VAL A CA 1
ATOM 2475 C C . VAL A 1 309 ? 14.194 7.888 6.957 1.00 87.31 309 VAL A C 1
ATOM 2477 O O . VAL A 1 309 ? 15.185 8.068 7.670 1.00 87.31 309 VAL A O 1
ATOM 2480 N N . THR A 1 310 ? 13.553 6.720 6.919 1.00 85.56 310 THR A N 1
ATOM 2481 C CA . THR A 1 310 ? 14.054 5.514 7.595 1.00 85.56 310 THR A CA 1
ATOM 2482 C C . THR A 1 310 ? 15.385 5.053 6.998 1.00 85.56 310 THR A C 1
ATOM 2484 O O . THR A 1 310 ? 15.629 5.153 5.787 1.00 85.56 310 THR A O 1
ATOM 2487 N N . ASP A 1 311 ? 16.261 4.513 7.845 1.00 80.50 311 ASP A N 1
ATOM 2488 C CA . ASP A 1 311 ? 17.582 4.030 7.417 1.00 80.50 311 ASP A CA 1
ATOM 2489 C C . ASP A 1 311 ? 17.505 2.715 6.634 1.00 80.50 311 ASP A C 1
ATOM 2491 O O . ASP A 1 311 ? 18.340 2.446 5.765 1.00 80.50 311 ASP A O 1
ATOM 2495 N N . ALA A 1 312 ? 16.479 1.915 6.916 1.00 76.00 312 ALA A N 1
ATOM 2496 C CA . ALA A 1 312 ? 16.194 0.663 6.240 1.00 76.00 312 ALA A CA 1
ATOM 2497 C C . ALA A 1 312 ? 14.839 0.719 5.529 1.00 76.00 312 ALA A C 1
ATOM 2499 O O . ALA A 1 312 ? 13.935 1.468 5.915 1.00 76.00 312 ALA A O 1
ATOM 2500 N N . ARG A 1 313 ? 14.693 -0.127 4.504 1.00 75.00 313 ARG A N 1
ATOM 2501 C CA . ARG A 1 313 ? 13.380 -0.479 3.962 1.00 75.00 313 ARG A CA 1
ATOM 2502 C C . ARG A 1 313 ? 12.597 -1.222 5.042 1.00 75.00 313 ARG A C 1
ATOM 2504 O O . ARG A 1 313 ? 13.108 -2.177 5.629 1.00 75.00 313 ARG A O 1
ATOM 2511 N N . ILE A 1 314 ? 11.370 -0.781 5.298 1.00 81.81 314 ILE A N 1
ATOM 2512 C CA . ILE A 1 314 ? 10.452 -1.448 6.220 1.00 81.81 314 ILE A CA 1
ATOM 2513 C C . ILE A 1 314 ? 9.434 -2.214 5.389 1.00 81.81 314 ILE A C 1
ATOM 2515 O O . ILE A 1 314 ? 8.833 -1.671 4.464 1.00 81.81 314 ILE A O 1
ATOM 2519 N N . GLU A 1 315 ? 9.255 -3.493 5.703 1.00 77.19 315 GLU A N 1
ATOM 2520 C CA . GLU A 1 315 ? 8.263 -4.301 5.014 1.00 77.19 315 GLU A CA 1
ATOM 2521 C C . GLU A 1 315 ? 6.854 -4.019 5.552 1.00 77.19 315 GLU A C 1
ATOM 2523 O O . GLU A 1 315 ? 6.534 -4.407 6.674 1.00 77.19 315 GLU A O 1
ATOM 2528 N N . GLY A 1 316 ? 6.029 -3.416 4.690 1.00 82.38 316 GLY A N 1
ATOM 2529 C CA . GLY A 1 316 ? 4.619 -3.103 4.927 1.00 82.38 316 GLY A CA 1
ATOM 2530 C C . GLY A 1 316 ? 3.745 -4.310 5.313 1.00 82.38 316 GLY A C 1
ATOM 2531 O O . GLY A 1 316 ? 3.963 -5.424 4.824 1.00 82.38 316 GLY A O 1
ATOM 2532 N N . GLY A 1 317 ? 2.704 -4.083 6.110 1.00 83.19 317 GLY A N 1
ATOM 2533 C CA . GLY A 1 317 ? 1.653 -5.024 6.496 1.00 83.19 317 GLY A CA 1
ATOM 2534 C C . GLY A 1 317 ? 2.026 -6.049 7.570 1.00 83.19 317 GLY A C 1
ATOM 2535 O O . GLY A 1 317 ? 1.413 -7.118 7.622 1.00 83.19 317 GLY A O 1
ATOM 2536 N N . ARG A 1 318 ? 3.027 -5.770 8.418 1.00 89.00 318 ARG A N 1
ATOM 2537 C CA . ARG A 1 318 ? 3.484 -6.692 9.480 1.00 89.00 318 ARG A CA 1
ATOM 2538 C C . ARG A 1 318 ? 3.463 -6.038 10.862 1.00 89.00 318 ARG A C 1
ATOM 2540 O O . ARG A 1 318 ? 3.913 -4.916 11.026 1.00 89.00 318 ARG A O 1
ATOM 2547 N N . PHE A 1 319 ? 3.058 -6.769 11.903 1.00 93.31 319 PHE A N 1
ATOM 2548 C CA . PHE A 1 319 ? 3.113 -6.257 13.285 1.00 93.31 319 PHE A CA 1
ATOM 2549 C C . PHE A 1 319 ? 4.525 -5.804 13.690 1.00 93.31 319 PHE A C 1
ATOM 2551 O O . PHE A 1 319 ? 4.692 -4.762 14.321 1.00 93.31 319 PHE A O 1
ATOM 2558 N N . SER A 1 320 ? 5.563 -6.529 13.261 1.00 92.19 320 SER A N 1
ATOM 2559 C CA . SER A 1 320 ? 6.960 -6.173 13.531 1.00 92.19 320 SER A CA 1
ATOM 2560 C C . SER A 1 320 ? 7.349 -4.787 12.998 1.00 92.19 320 SER A C 1
ATOM 2562 O O . SER A 1 320 ? 8.149 -4.101 13.639 1.00 92.19 320 SER A O 1
ATOM 2564 N N . ALA A 1 321 ? 6.752 -4.334 11.891 1.00 92.62 321 ALA A N 1
ATOM 2565 C CA . ALA A 1 321 ? 6.986 -3.000 11.349 1.00 92.62 321 ALA A CA 1
ATOM 2566 C C . ALA A 1 321 ? 6.437 -1.893 12.267 1.00 92.62 321 ALA A C 1
ATOM 2568 O O . ALA A 1 321 ? 7.102 -0.875 12.435 1.00 92.62 321 ALA A O 1
ATOM 2569 N N . GLY A 1 322 ? 5.350 -2.123 13.012 1.00 95.00 322 GLY A N 1
ATOM 2570 C CA . GLY A 1 322 ? 4.880 -1.163 14.022 1.00 95.00 322 GLY A CA 1
ATOM 2571 C C . GLY A 1 322 ? 5.882 -0.922 15.164 1.00 95.00 322 GLY A C 1
ATOM 2572 O O . GLY A 1 322 ? 6.010 0.199 15.660 1.00 95.00 322 GLY A O 1
ATOM 2573 N N . ARG A 1 323 ? 6.679 -1.936 15.542 1.00 95.00 323 ARG A N 1
ATOM 2574 C CA . ARG A 1 323 ? 7.789 -1.760 16.506 1.00 95.00 323 ARG A CA 1
ATOM 2575 C C . ARG A 1 323 ? 8.931 -0.939 15.910 1.00 95.00 323 ARG A C 1
ATOM 2577 O O . ARG A 1 323 ? 9.588 -0.202 16.643 1.00 95.00 323 ARG A O 1
ATOM 2584 N N . LEU A 1 324 ? 9.181 -1.074 14.607 1.00 94.75 324 LEU A N 1
ATOM 2585 C CA . LEU A 1 324 ? 10.154 -0.245 13.896 1.00 94.75 324 LEU A CA 1
ATOM 2586 C C . LEU A 1 324 ? 9.665 1.203 13.817 1.00 94.75 324 LEU A C 1
ATOM 2588 O O . LEU A 1 324 ? 10.423 2.095 14.171 1.00 94.75 324 LEU A O 1
ATOM 2592 N N . PHE A 1 325 ? 8.389 1.438 13.499 1.00 95.81 325 PHE A N 1
ATOM 2593 C CA . PHE A 1 325 ? 7.796 2.780 13.480 1.00 95.81 325 PHE A CA 1
ATOM 2594 C C . PHE A 1 325 ? 7.944 3.490 14.825 1.00 95.81 325 PHE A C 1
ATOM 2596 O O . PHE A 1 325 ? 8.357 4.646 14.875 1.00 95.81 325 PHE A O 1
ATOM 2603 N N . TYR A 1 326 ? 7.694 2.783 15.930 1.00 96.44 326 TYR A N 1
ATOM 2604 C CA . TYR A 1 326 ? 7.929 3.329 17.265 1.00 96.44 326 TYR A CA 1
ATOM 2605 C C . TYR A 1 326 ? 9.394 3.751 17.472 1.00 96.44 326 TYR A C 1
ATOM 2607 O O . TYR A 1 326 ? 9.657 4.846 17.970 1.00 96.44 326 TYR A O 1
ATOM 2615 N N . ARG A 1 327 ? 10.358 2.912 17.061 1.00 95.00 327 ARG A N 1
ATOM 2616 C CA . ARG A 1 327 ? 11.791 3.244 17.158 1.00 95.00 327 ARG A CA 1
ATOM 2617 C C . ARG A 1 327 ? 12.139 4.481 16.337 1.00 95.00 327 ARG A C 1
ATOM 2619 O O . ARG A 1 327 ? 12.833 5.342 16.865 1.00 95.00 327 ARG A O 1
ATOM 2626 N N . GLU A 1 328 ? 11.636 4.583 15.110 1.00 95.44 328 GLU A N 1
ATOM 2627 C CA . GLU A 1 328 ? 11.875 5.729 14.223 1.00 95.44 328 GLU A CA 1
ATOM 2628 C C . GLU A 1 328 ? 11.333 7.029 14.838 1.00 95.44 328 GLU A C 1
ATOM 2630 O O . GLU A 1 328 ? 12.068 8.013 14.931 1.00 95.44 328 GLU A O 1
ATOM 2635 N N . LEU A 1 329 ? 10.098 7.022 15.360 1.00 95.19 329 LEU A N 1
ATOM 2636 C CA . LEU A 1 329 ? 9.511 8.178 16.055 1.00 95.19 329 LEU A CA 1
ATOM 2637 C C . LEU A 1 329 ? 10.344 8.605 17.274 1.00 95.19 329 LEU A C 1
ATOM 2639 O O . LEU A 1 329 ? 10.576 9.795 17.488 1.00 95.19 329 LEU A O 1
ATOM 2643 N N . CYS A 1 330 ? 10.819 7.644 18.073 1.00 94.12 330 CYS A N 1
ATOM 2644 C CA . CYS A 1 330 ? 11.655 7.922 19.243 1.00 94.12 330 CYS A CA 1
ATOM 2645 C C . CYS A 1 330 ? 13.041 8.458 18.869 1.00 94.12 330 CYS A C 1
ATOM 2647 O O . CYS A 1 330 ? 13.496 9.434 19.461 1.00 94.12 330 CYS A O 1
ATOM 2649 N N . GLN A 1 331 ? 13.717 7.828 17.906 1.00 93.38 331 GLN A N 1
ATOM 2650 C CA . GLN A 1 331 ? 15.064 8.214 17.477 1.00 93.38 331 GLN A CA 1
ATOM 2651 C C . GLN A 1 331 ? 15.077 9.606 16.848 1.00 93.38 331 GLN A C 1
ATOM 2653 O O . GLN A 1 331 ? 15.981 10.393 17.121 1.00 93.38 331 GLN A O 1
ATOM 2658 N N . LYS A 1 332 ? 14.056 9.921 16.047 1.00 92.38 332 LYS A N 1
ATOM 2659 C CA . LYS A 1 332 ? 13.918 11.207 15.356 1.00 92.38 332 LYS A CA 1
ATOM 2660 C C . LYS A 1 332 ? 13.226 12.284 16.203 1.00 92.38 332 LYS A C 1
ATOM 2662 O O . LYS A 1 332 ? 13.167 13.428 15.770 1.00 92.38 332 LYS A O 1
ATOM 2667 N N . GLN A 1 333 ? 12.725 11.934 17.394 1.00 93.81 333 GLN A N 1
ATOM 2668 C CA . GLN A 1 333 ? 12.037 12.837 18.332 1.00 93.81 333 GLN A CA 1
ATOM 2669 C C . GLN A 1 333 ? 10.906 13.638 17.671 1.00 93.81 333 GLN A C 1
ATOM 2671 O O . GLN A 1 333 ? 10.831 14.861 17.762 1.00 93.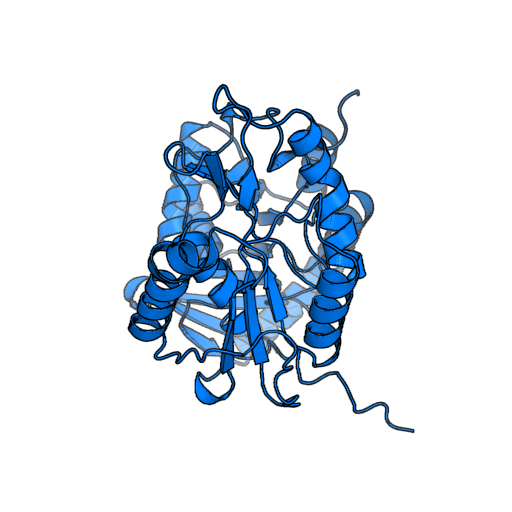81 333 GLN A O 1
ATOM 2676 N N . THR A 1 334 ? 10.032 12.925 16.969 1.00 94.62 334 THR A N 1
ATOM 2677 C CA . THR A 1 334 ? 8.992 13.491 16.104 1.00 94.62 334 THR A CA 1
ATOM 2678 C C . THR A 1 334 ? 7.717 12.655 16.199 1.00 94.62 334 THR A C 1
ATOM 2680 O O . THR A 1 334 ? 7.729 11.519 16.683 1.00 94.62 334 THR A O 1
ATOM 2683 N N . ASP A 1 335 ? 6.616 13.217 15.715 1.00 95.38 335 ASP A N 1
ATOM 2684 C CA . ASP A 1 335 ? 5.322 12.544 15.576 1.00 95.38 335 ASP A CA 1
ATOM 2685 C C . ASP A 1 335 ? 5.092 11.999 14.159 1.00 95.38 335 ASP A C 1
ATOM 2687 O O . ASP A 1 335 ? 4.021 11.483 13.844 1.00 95.38 335 ASP A O 1
ATOM 2691 N N . TRP A 1 336 ? 6.094 12.111 13.284 1.00 95.88 336 TRP A N 1
ATOM 2692 C CA . TRP A 1 336 ? 6.014 11.617 11.917 1.00 95.88 336 TRP A CA 1
ATOM 2693 C C . TRP A 1 336 ? 7.380 11.303 11.317 1.00 95.88 336 TRP A C 1
ATOM 2695 O O . TRP A 1 336 ? 8.388 11.908 11.677 1.00 95.88 336 TRP A O 1
ATOM 2705 N N . PHE A 1 337 ? 7.407 10.394 10.354 1.00 94.19 337 PHE A N 1
ATOM 2706 C CA . PHE A 1 337 ? 8.612 10.039 9.609 1.00 94.19 337 PHE A CA 1
ATOM 2707 C C . PHE A 1 337 ? 8.249 9.579 8.194 1.00 94.19 337 PHE A C 1
ATOM 2709 O O . PHE A 1 337 ? 7.077 9.366 7.865 1.00 94.19 337 PHE A O 1
ATOM 2716 N N . ILE A 1 338 ? 9.263 9.438 7.344 1.00 91.19 338 ILE A N 1
ATOM 2717 C CA . ILE A 1 338 ? 9.118 8.976 5.963 1.00 91.19 338 ILE A CA 1
ATOM 2718 C C . ILE A 1 338 ? 9.651 7.549 5.884 1.00 91.19 338 ILE A C 1
ATOM 2720 O O . ILE A 1 338 ? 10.835 7.311 6.110 1.00 91.19 338 ILE A O 1
ATOM 2724 N N . ILE A 1 339 ? 8.795 6.594 5.534 1.00 89.50 339 ILE A N 1
ATOM 2725 C CA . ILE A 1 339 ? 9.228 5.238 5.205 1.00 89.50 339 ILE A CA 1
ATOM 2726 C C . ILE A 1 339 ? 9.942 5.312 3.857 1.00 89.50 339 ILE A C 1
ATOM 2728 O O . ILE A 1 339 ? 9.350 5.731 2.855 1.00 89.50 339 ILE A O 1
ATOM 2732 N N . ARG A 1 340 ? 11.216 4.907 3.827 1.00 80.50 340 ARG A N 1
ATOM 2733 C CA . ARG A 1 340 ? 12.011 4.877 2.595 1.00 80.50 340 ARG A CA 1
ATOM 2734 C C . ARG A 1 340 ? 11.237 4.167 1.479 1.00 80.50 340 ARG A C 1
ATOM 2736 O O . ARG A 1 340 ? 10.802 3.035 1.664 1.00 80.50 340 ARG A O 1
ATOM 2743 N N . GLU A 1 341 ? 11.082 4.860 0.347 1.00 72.50 341 GLU A N 1
ATOM 2744 C CA . GLU A 1 341 ? 10.449 4.360 -0.891 1.00 72.50 341 GLU A CA 1
ATOM 2745 C C . GLU A 1 341 ? 8.984 3.923 -0.763 1.00 72.50 341 GLU A C 1
ATOM 2747 O O . GLU A 1 341 ? 8.456 3.238 -1.639 1.00 72.50 341 GLU A O 1
ATOM 2752 N N . HIS A 1 342 ? 8.297 4.345 0.296 1.00 81.12 342 HIS A N 1
ATOM 2753 C CA . HIS A 1 342 ? 6.908 3.975 0.518 1.00 81.12 342 HIS A CA 1
ATOM 2754 C C . HIS A 1 342 ? 6.038 5.223 0.688 1.00 81.12 342 HIS A C 1
ATOM 2756 O O . HIS A 1 342 ? 5.657 5.856 -0.302 1.00 81.12 342 HIS A O 1
ATOM 2762 N N . GLY A 1 343 ? 5.755 5.603 1.928 1.00 88.31 343 GLY A N 1
ATOM 2763 C CA . GLY A 1 343 ? 4.909 6.730 2.288 1.00 88.31 343 GLY A CA 1
ATOM 2764 C C . GLY A 1 343 ? 5.351 7.355 3.604 1.00 88.31 343 GLY A C 1
ATOM 2765 O O . GLY A 1 343 ? 6.455 7.125 4.092 1.00 88.31 343 GLY A O 1
ATOM 2766 N N . MET A 1 344 ? 4.496 8.191 4.166 1.00 92.81 344 MET A N 1
ATOM 2767 C CA . MET A 1 344 ? 4.751 8.946 5.386 1.00 92.81 344 MET A CA 1
ATOM 2768 C C . MET A 1 344 ? 3.782 8.486 6.459 1.00 92.81 344 MET A C 1
ATOM 2770 O O . MET A 1 344 ? 2.590 8.377 6.185 1.00 92.81 344 MET A O 1
ATOM 2774 N N . VAL A 1 345 ? 4.274 8.260 7.671 1.00 96.19 345 VAL A N 1
ATOM 2775 C CA . VAL A 1 345 ? 3.426 7.951 8.826 1.00 96.19 345 VAL A CA 1
ATOM 2776 C C . VAL A 1 345 ? 3.427 9.154 9.747 1.00 96.19 345 VAL A C 1
ATOM 2778 O O . VAL A 1 345 ? 4.491 9.663 10.092 1.00 96.19 345 VAL A O 1
ATOM 2781 N N . TRP A 1 346 ? 2.239 9.586 10.147 1.00 97.50 346 TRP A N 1
ATOM 2782 C CA . TRP A 1 346 ? 2.004 10.640 11.124 1.00 97.50 346 TRP A CA 1
ATOM 2783 C C . TRP A 1 346 ? 1.099 10.118 12.244 1.00 97.50 346 TRP A C 1
ATOM 2785 O O . TRP A 1 346 ? 0.163 9.356 11.992 1.00 97.50 346 TRP A O 1
ATOM 2795 N N . THR A 1 347 ? 1.369 10.533 13.479 1.00 98.12 347 THR A N 1
ATOM 2796 C CA . THR A 1 347 ? 0.553 10.240 14.664 1.00 98.12 347 THR A CA 1
ATOM 2797 C C . THR A 1 347 ? 0.155 11.533 15.367 1.00 98.12 347 THR A C 1
ATOM 2799 O O . THR A 1 347 ? 0.989 12.417 15.517 1.00 98.12 347 THR A O 1
ATOM 2802 N N . GLY A 1 348 ? -1.071 11.630 15.871 1.00 97.25 348 GLY A N 1
ATOM 2803 C CA . GLY A 1 348 ? -1.511 12.773 16.673 1.00 97.25 348 GLY A CA 1
ATOM 2804 C C . GLY A 1 348 ? -2.930 12.597 17.196 1.00 97.25 348 GLY A C 1
ATOM 2805 O O . GLY A 1 348 ? -3.430 11.474 17.258 1.00 97.25 348 GLY A O 1
ATOM 2806 N N . ASP A 1 349 ? -3.580 13.693 17.586 1.00 96.31 349 ASP A N 1
ATOM 2807 C CA . ASP A 1 349 ? -4.821 13.627 18.371 1.00 96.31 349 ASP A CA 1
ATOM 2808 C C . ASP A 1 349 ? -6.079 14.081 17.626 1.00 96.31 349 ASP A C 1
ATOM 2810 O O . ASP A 1 349 ? -7.191 13.871 18.122 1.00 96.31 349 ASP A O 1
ATOM 2814 N N . SER A 1 350 ? -5.934 14.711 16.457 1.00 96.88 350 SER A N 1
ATOM 2815 C CA . SER A 1 350 ? -7.072 15.199 15.675 1.00 96.88 350 SER A CA 1
ATOM 2816 C C . SER A 1 350 ? -6.757 15.399 14.195 1.00 96.88 350 SER A C 1
ATOM 2818 O O . SER A 1 350 ? -5.604 15.553 13.786 1.00 96.88 350 SER A O 1
ATOM 2820 N N . VAL A 1 351 ? -7.822 15.471 13.396 1.00 97.50 351 VAL A N 1
ATOM 2821 C CA . VAL A 1 351 ? -7.752 15.823 11.970 1.00 97.50 351 VAL A CA 1
ATOM 2822 C C . VAL A 1 351 ? -7.206 17.236 11.760 1.00 97.50 351 VAL A C 1
ATOM 2824 O O . VAL A 1 351 ? -6.413 17.451 10.851 1.00 97.50 351 VAL A O 1
ATOM 2827 N N . ALA A 1 352 ? -7.552 18.181 12.638 1.00 97.31 352 ALA A N 1
ATOM 2828 C CA . ALA A 1 352 ? -7.058 19.555 12.561 1.00 97.31 352 ALA A CA 1
ATOM 2829 C C . ALA A 1 352 ? -5.530 19.638 12.742 1.00 97.31 352 ALA A C 1
ATOM 2831 O O . ALA A 1 352 ? -4.857 20.361 12.013 1.00 97.31 352 ALA A O 1
ATOM 2832 N N . GLN A 1 353 ? -4.962 18.859 13.673 1.00 97.69 353 GLN A N 1
ATOM 2833 C CA . GLN A 1 353 ? -3.504 18.774 13.834 1.00 97.69 353 GLN A CA 1
ATOM 2834 C C . GLN A 1 353 ? -2.832 18.134 12.615 1.00 97.69 353 GLN A C 1
ATOM 2836 O O . GLN A 1 353 ? -1.736 18.545 12.228 1.00 97.69 353 GLN A O 1
ATOM 2841 N N . PHE A 1 354 ? -3.476 17.131 12.010 1.00 97.62 354 PHE A N 1
ATOM 2842 C CA . PHE A 1 354 ? -2.978 16.524 10.780 1.00 97.62 354 PHE A CA 1
ATOM 2843 C C . PHE A 1 354 ? -2.973 17.530 9.623 1.00 97.62 354 PHE A C 1
ATOM 2845 O O . PHE A 1 354 ? -1.975 17.629 8.914 1.00 97.62 354 PHE A O 1
ATOM 2852 N N . GLU A 1 355 ? -4.034 18.318 9.457 1.00 96.69 355 GLU A N 1
ATOM 2853 C CA . GLU A 1 355 ? -4.092 19.370 8.439 1.00 96.69 355 GLU A CA 1
ATOM 2854 C C . GLU A 1 355 ? -3.018 20.446 8.656 1.00 96.69 355 GLU A C 1
ATOM 2856 O O . GLU A 1 355 ? -2.293 20.788 7.721 1.00 96.69 355 GLU A O 1
ATOM 2861 N N . GLU A 1 356 ? -2.848 20.936 9.888 1.00 95.81 356 GLU A N 1
ATOM 2862 C CA . GLU A 1 356 ? -1.783 21.892 10.225 1.00 95.81 356 GLU A CA 1
ATOM 2863 C C . GLU A 1 356 ? -0.400 21.330 9.859 1.00 95.81 356 GLU A C 1
ATOM 2865 O O . GLU A 1 356 ? 0.444 22.014 9.267 1.00 95.81 356 GLU A O 1
ATOM 2870 N N . PHE A 1 357 ? -0.175 20.051 10.171 1.00 94.62 357 PHE A N 1
ATOM 2871 C CA . PHE A 1 357 ? 1.030 19.341 9.775 1.00 94.62 357 PHE A CA 1
ATOM 2872 C C . PHE A 1 357 ? 1.194 19.304 8.250 1.00 94.62 357 PHE A C 1
ATOM 2874 O O . PHE A 1 357 ? 2.265 19.671 7.760 1.00 94.62 357 PHE A O 1
ATOM 2881 N N . VAL A 1 358 ? 0.156 18.908 7.508 1.00 93.38 358 VAL A N 1
ATOM 2882 C CA . VAL A 1 358 ? 0.170 18.827 6.040 1.00 93.38 358 VAL A CA 1
ATOM 2883 C C . VAL A 1 358 ? 0.487 20.188 5.427 1.00 93.38 358 VAL A C 1
ATOM 2885 O O . VAL A 1 358 ? 1.385 20.268 4.589 1.00 93.38 358 VAL A O 1
ATOM 2888 N N . HIS A 1 359 ? -0.150 21.269 5.883 1.00 90.88 359 HIS A N 1
ATOM 2889 C CA . HIS A 1 359 ? 0.157 22.625 5.422 1.00 90.88 359 HIS A CA 1
ATOM 2890 C C . HIS A 1 359 ? 1.633 22.976 5.609 1.00 90.88 359 HIS A C 1
ATOM 2892 O O . HIS A 1 359 ? 2.273 23.449 4.669 1.00 90.88 359 HIS A O 1
ATOM 2898 N N . ARG A 1 360 ? 2.194 22.684 6.787 1.00 88.94 360 ARG A N 1
ATOM 2899 C CA . ARG A 1 360 ? 3.599 22.970 7.106 1.00 88.94 360 ARG A CA 1
ATOM 2900 C C . ARG A 1 360 ? 4.582 22.195 6.224 1.00 88.94 360 ARG A C 1
ATOM 2902 O O . ARG A 1 360 ? 5.645 22.721 5.886 1.00 88.94 360 ARG A O 1
ATOM 2909 N N . VAL A 1 361 ? 4.279 20.939 5.887 1.00 85.56 361 VAL A N 1
ATOM 2910 C CA . VAL A 1 361 ? 5.213 20.091 5.123 1.00 85.56 361 VAL A CA 1
ATOM 2911 C C . VAL A 1 361 ? 5.026 20.195 3.611 1.00 85.56 361 VAL A C 1
ATOM 2913 O O . VAL A 1 361 ? 6.024 20.193 2.893 1.00 85.56 361 VAL A O 1
ATOM 2916 N N . VAL A 1 362 ? 3.792 20.344 3.121 1.00 79.50 362 VAL A N 1
ATOM 2917 C CA . VAL A 1 362 ? 3.472 20.393 1.684 1.00 79.50 362 VAL A CA 1
ATOM 2918 C C . VAL A 1 362 ? 3.662 21.793 1.096 1.00 79.50 362 VAL A C 1
ATOM 2920 O O . VAL A 1 362 ? 4.187 21.906 -0.006 1.00 79.50 362 VAL A O 1
ATOM 2923 N N . VAL A 1 363 ? 3.321 22.867 1.818 1.00 66.94 363 VAL A N 1
ATOM 2924 C CA . VAL A 1 363 ? 3.417 24.248 1.307 1.00 66.94 363 VAL A CA 1
ATOM 2925 C C . VAL A 1 363 ? 4.624 24.956 1.940 1.00 66.94 363 VAL A C 1
ATOM 2927 O O . VAL A 1 363 ? 4.552 25.369 3.095 1.00 66.94 363 VAL A O 1
ATOM 2930 N N . PRO A 1 364 ? 5.772 25.108 1.252 1.00 46.59 364 PRO A N 1
ATOM 2931 C CA . PRO A 1 364 ? 6.861 25.927 1.776 1.00 46.59 364 PRO A CA 1
ATOM 2932 C C . PRO A 1 364 ? 6.571 27.419 1.539 1.00 46.59 364 PRO A C 1
ATOM 2934 O O . PRO A 1 364 ? 6.527 27.848 0.389 1.00 46.59 364 PRO A O 1
ATOM 2937 N N . GLY A 1 365 ? 6.429 28.215 2.609 1.00 46.88 365 GLY A N 1
ATOM 2938 C CA . GLY A 1 365 ? 6.484 29.687 2.520 1.00 46.88 365 GLY A CA 1
ATOM 2939 C C . GLY A 1 365 ? 5.422 30.501 3.270 1.00 46.88 365 GLY A C 1
ATOM 2940 O O . GLY A 1 365 ? 5.009 31.533 2.747 1.00 46.88 365 GLY A O 1
ATOM 2941 N N . GLY A 1 366 ? 4.991 30.069 4.458 1.00 36.28 366 GLY A N 1
ATOM 2942 C CA . GLY A 1 366 ? 4.376 30.975 5.440 1.00 36.28 366 GLY A CA 1
ATOM 2943 C C . GLY A 1 366 ? 5.433 31.744 6.219 1.00 36.28 366 GLY A C 1
ATOM 2944 O O . GLY A 1 366 ? 6.420 31.084 6.620 1.00 36.28 366 GLY A O 1
#

Foldseek 3Di:
DDPPADPQLPAQQDQDALVQEAAEEEEDPPDPCRVVCVPFAVVVLQVVCCVQRVHDYYYDYQPDEDAADSNHAAEYEYDADALVPQDPVNLVSLLVNVVSVHAYEYKYKQAAPPVLHHDPCVVVCLPRVLVSCVVSVYHYQDFDDRDPVRRIGTHGNVSVNLVVCVRHSQAPAAEDEDPDPVQVVVLVVVLVVCQVQLLLQLCLCQVLVQASDPPQQAKWKWFDDDQKIWIAAASDNSNDDGSLRIKIWRDADQVRRYTYIYHSGHGGLQVLLVVLLQVVCVVVVHHFRMKIWTADSCQQPHPPQVVQEDPDQQRGNHNVSNVVVNVSCVVSVHQKGHRHPGTIMGTHHGSVVVSVVSCPRRPPDD

Sequence (366 aa):
MTSTGNLQANDYRYKRDISELRYFYVLNPASPHSGWALREIIQPAFRALHAEYGVTVQPLAYGDVPEHRADGVTYVVYGPTNPLTMPVDEQGYLAALAATGARTNIISAYPLTETNEDRPDYARAGTWVPELCDLLDINAIFPDEVDLSRGIRTNTWQDVYVNAIGETIRVKYQPTQSADPGDRAVLHRLRHEHDAEIAELARVHRDHHLWQRKPYTDGSIMFTHDGHWFASQTVTDKSRMTADDFDLITSFDEGTASLTYTGPRLPSSDAPEFLMLSSVLGMHGRRPRLIVHFHHRELTRGPRYRELVTDARIEGGRFSAGRLFYRELCQKQTDWFIIREHGMVWTGDSVAQFEEFVHRVVVPGG

Radius of gyration: 20.83 Å; chains: 1; bounding box: 62×52×58 Å

Secondary structure (DSSP, 8-state):
----SSSSTT--SSPPPGGGEEEEEEE-TT-TTHHHHIIIIIHHHHHHHHHHH---EEE--TT--PPP-TTSEEEEEEEEE-GGG--HHHHHHHHHHHHTT-EEEEEEEEEBPTTSPBPGGGGGHHHHHHHHHHHHT-EEEPP-EEETTTTEEE--HHHHHHHHHHHHT---SEEEE---HHHHHHHHHHHHHHHHHHHHHHHHHHHTT--SSTTS--SEEEEEETTEEEEEBTT--TTT--GGGEEEEEEEETTTTEEEEESSS-B-TTHHHHHHHHHHHHHTT---SEEEEE--TTTTTSSTTGGGB-SS---SS-HHHHHHHHHHHHHHTSSEEE-TTS-EEEEES-HHHHHHHHHHHHS---

Organism: NCBI:txid685454